Protein AF-A0A8J6NJM5-F1 (afdb_monomer)

Nearest PDB structures (foldseek):
  6h6e-assembly1_E  TM=2.325E-01  e=6.442E-01  Photorhabdus luminescens

Radius of gyration: 36.37 Å; Cα contacts (8 Å, |Δi|>4): 261; chains: 1; bounding box: 90×61×89 Å

Solvent-accessible surface area (backbone atoms only — not comparable to full-atom values): 20219 Å² total; per-residue (Å²): 146,86,79,88,54,69,63,63,54,49,44,54,52,48,52,55,50,49,55,53,50,49,55,52,48,54,52,51,52,53,48,50,52,51,47,50,55,49,44,54,50,45,54,52,49,42,54,53,42,52,52,51,43,55,53,51,51,51,52,50,51,42,35,63,75,40,67,61,99,63,65,62,34,32,40,70,94,46,77,31,68,46,66,58,61,37,16,43,50,43,50,52,43,31,74,74,31,14,87,75,52,38,79,38,29,40,45,46,75,24,41,31,22,21,36,48,79,63,55,94,86,41,60,89,32,30,31,36,34,38,32,43,85,95,83,42,70,48,78,22,48,49,41,100,42,22,51,46,24,47,49,32,44,52,49,51,67,68,40,46,64,60,50,43,50,55,46,49,54,52,45,50,52,47,50,51,52,44,53,52,47,53,56,58,66,68,52,75,66,91,58,50,67,60,52,51,51,49,52,53,51,47,53,56,46,53,56,48,55,53,54,64,54,60,79,61,76,78,90,81,96,76,92,76,62,64,75,53,47,57,53,49,52,52,51,49,59,73,61,39,76,65,78,71,72,76,65,91,86,73,91,55,72,66,59,59,52,50,54,51,54,52,51,49,45,72,76,43,81,62,63,87,77,72,60,78,68,84,43,77,64,54,49,50,51,52,51,50,50,50,51,51,52,52,51,53,54,50,49,55,52,58,70,67,55,84,83,62,86,78,76,50,75,65,61,53,47,65,73,63,49,84,79,64,89,74,84,82,85,80,92,84,91,85,87,83,90,81,91,80,82,88,82,92,129

Organism: NCBI:txid2841698

Sequence (345 aa):
LASGDPEIMKMIAVENELTKLDSVRGSWLRNRQLLQMKLESHRHQQTGLARKIAILKQAIQIRDQHEEKDFRLRVLEKEYQTRKEAGAALNRAFLQYGREGKLIGKYRGFALQAQLLGSIHDPIEMNIRLQFGEGHSLRAKVGESGLATIQSVDAVLRGLEGAVQKLKSQSAQHGEDISAIESGLNQPWDAAERYTQLKEDLVILKQRVLKDDTNTEGEVSTHAQTSAEVKIVEEAQEEAPHILRPMEGELNLTHILQAVHAAERAAFPDLDKDGISLDEETVRTLEAEASSSVAFAQFSRAALDASGQQPSFGDWLDAHAGKAKVSKPGKRAGLPTETAQLTFF

Foldseek 3Di:
DDDDPPLVVVLVVLVVVLVVVVVVVVVLVVVLVVLVVVLVVLVVVLVVLVVVLVVLVQLLVLLVVLDDPFFWKFFDNDIDRDQQVRLQQQVVLLVVCQVVQDFGIDGSRWTWTWHQQDDPPDQVRTWIWGDDDPGDTDIFTNDPGRNNRVVRVVCRSVCSVVVSVVSVVVSVVSVVVSVVSVVSSPDDDPCVVVSVVSVVVSVVSVVVVVVVVPVPDDDDPDPDDVVVVVVCVVVCVVVVDDPDPPPPDDPDVVVVVVVVVVVVCVVPVPPVPPPPPPDVVVVVVVVVVVVVVVLVVVLVVQQPPPPDDRDDPVNSCVVVVVPDPDDDDDDDDDDDDDDDDDDDD

Mean predicted aligned error: 19.49 Å

pLDDT: mean 74.02, std 21.54, range [29.47, 97.75]

Secondary structure (DSSP, 8-state):
-----HHHHHHHHHHHHHHHHHHHHHHHHHHHHHHHHHHHHHHHHHHHHHHHHHHHHHHHHHHHHT--SS--EEETTEEESSHHHHHHHHHHHHHHHTTTT-EEEEETTEEEEEEE-S-TT-TTTEEEEEEETTTEEEEEEPPSSHHHHHHHHHHHHHTHHHHHHHHHHHHHHHHHHHHHHHHHHTPPPTTHHHHHHHHHHHHHHHHHHHHHHTTSS------SSHHHHHHHHHHHHHSS--S----TT---HHHHHHHHHHHHHHH-TTTTTS-----HHHHHHHHHHHHHHHHHHHHHHHHH--SS-PPPHHHHHHHHGGG--PPP-----------------

Structure (mmCIF, N/CA/C/O backbone):
data_AF-A0A8J6NJM5-F1
#
_entry.id   AF-A0A8J6NJM5-F1
#
loop_
_atom_site.group_PDB
_atom_site.id
_atom_site.type_symbol
_atom_site.label_atom_id
_atom_site.label_alt_id
_atom_site.label_comp_id
_atom_site.label_asym_id
_atom_site.label_entity_id
_atom_site.label_seq_id
_atom_site.pdbx_PDB_ins_code
_atom_site.Cartn_x
_atom_site.Cartn_y
_atom_site.Cartn_z
_atom_site.occupancy
_atom_site.B_iso_or_equiv
_atom_site.auth_seq_id
_atom_site.auth_comp_id
_atom_site.auth_asym_id
_atom_site.auth_atom_id
_atom_site.pdbx_PDB_model_num
ATOM 1 N N . LEU A 1 1 ? 47.423 11.425 -47.948 1.00 42.66 1 LEU A N 1
ATOM 2 C CA . LEU A 1 1 ? 46.307 10.548 -47.517 1.00 42.66 1 LEU A CA 1
ATOM 3 C C . LEU A 1 1 ? 44.944 11.108 -47.960 1.00 42.66 1 LEU A C 1
ATOM 5 O O . LEU A 1 1 ? 43.964 10.983 -47.245 1.00 42.66 1 LEU A O 1
ATOM 9 N N . ALA A 1 2 ? 44.878 11.720 -49.148 1.00 50.66 2 ALA A N 1
ATOM 10 C CA . ALA A 1 2 ? 43.645 12.191 -49.774 1.00 50.66 2 ALA A CA 1
ATOM 11 C C . ALA A 1 2 ? 43.714 11.810 -51.260 1.00 50.66 2 ALA A C 1
ATOM 13 O O . ALA A 1 2 ? 44.417 12.457 -52.028 1.00 50.66 2 ALA A O 1
ATOM 14 N N . SER A 1 3 ? 43.081 10.696 -51.616 1.00 45.06 3 SER A N 1
ATOM 15 C CA . SER A 1 3 ? 42.720 10.281 -52.980 1.00 45.06 3 SER A CA 1
ATOM 16 C C . SER A 1 3 ? 41.803 9.073 -52.775 1.00 45.06 3 SER A C 1
ATOM 18 O O . SER A 1 3 ? 42.247 8.041 -52.296 1.00 45.06 3 SER A O 1
ATOM 20 N N . GLY A 1 4 ? 40.486 9.219 -52.845 1.00 56.34 4 GLY A N 1
ATOM 21 C CA . GLY A 1 4 ? 39.790 9.416 -54.112 1.00 56.34 4 GLY A CA 1
ATOM 22 C C . GLY A 1 4 ? 39.078 8.133 -54.563 1.00 56.34 4 GLY A C 1
ATOM 23 O O . GLY A 1 4 ? 38.300 8.199 -55.507 1.00 56.34 4 GLY A O 1
ATOM 24 N N . ASP A 1 5 ? 39.296 7.000 -53.880 1.00 70.06 5 ASP A N 1
ATOM 25 C CA . ASP A 1 5 ? 38.527 5.782 -54.125 1.00 70.06 5 ASP A CA 1
ATOM 26 C C . ASP A 1 5 ? 37.071 5.950 -53.628 1.00 70.06 5 ASP A C 1
ATOM 28 O O . ASP A 1 5 ? 36.838 6.125 -52.420 1.00 70.06 5 ASP A O 1
ATOM 32 N N . PRO A 1 6 ? 36.074 5.942 -54.538 1.00 79.12 6 PRO A N 1
ATOM 33 C CA . PRO A 1 6 ? 34.667 6.051 -54.172 1.00 79.12 6 PRO A CA 1
ATOM 34 C C . PRO A 1 6 ? 34.190 4.911 -53.263 1.00 79.12 6 PRO A C 1
ATOM 36 O O . PRO A 1 6 ? 33.187 5.090 -52.570 1.00 79.12 6 PRO A O 1
ATOM 39 N N . GLU A 1 7 ? 34.862 3.759 -53.241 1.00 77.62 7 GLU A N 1
ATOM 40 C CA . GLU A 1 7 ? 34.473 2.624 -52.403 1.00 77.62 7 GLU A CA 1
ATOM 41 C C . GLU A 1 7 ? 34.908 2.788 -50.947 1.00 77.62 7 GLU A C 1
ATOM 43 O O . GLU A 1 7 ? 34.091 2.579 -50.048 1.00 77.62 7 GLU A O 1
ATOM 48 N N . ILE A 1 8 ? 36.122 3.292 -50.700 1.00 78.75 8 ILE A N 1
ATOM 49 C CA . ILE A 1 8 ? 36.589 3.648 -49.349 1.00 78.75 8 ILE A CA 1
ATOM 50 C C . ILE A 1 8 ? 35.697 4.743 -48.742 1.00 78.75 8 ILE A C 1
ATOM 52 O O . ILE A 1 8 ? 35.317 4.668 -47.573 1.00 78.75 8 ILE A O 1
ATOM 56 N N . MET A 1 9 ? 35.283 5.736 -49.538 1.00 82.31 9 MET A N 1
ATOM 57 C CA . MET A 1 9 ? 34.352 6.778 -49.079 1.00 82.31 9 MET A CA 1
ATOM 58 C C . MET A 1 9 ? 32.965 6.221 -48.725 1.00 82.31 9 MET A C 1
ATOM 60 O O . MET A 1 9 ? 32.380 6.627 -47.719 1.00 82.31 9 MET A O 1
ATOM 64 N N . LYS A 1 10 ? 32.436 5.278 -49.519 1.00 84.12 10 LYS A N 1
ATOM 65 C CA . LYS A 1 10 ? 31.175 4.581 -49.210 1.00 84.12 10 LYS A CA 1
ATOM 66 C C . LYS A 1 10 ? 31.300 3.734 -47.947 1.00 84.12 10 LYS A C 1
ATOM 68 O O . LYS A 1 10 ? 30.399 3.777 -47.118 1.00 84.12 10 LYS A O 1
ATOM 73 N N . MET A 1 11 ? 32.417 3.029 -47.767 1.00 82.75 11 MET A N 1
ATOM 74 C CA . MET A 1 11 ? 32.692 2.249 -46.559 1.00 82.75 11 MET A CA 1
ATOM 75 C C . MET A 1 11 ? 32.683 3.140 -45.311 1.00 82.75 11 MET A C 1
ATOM 77 O O . MET A 1 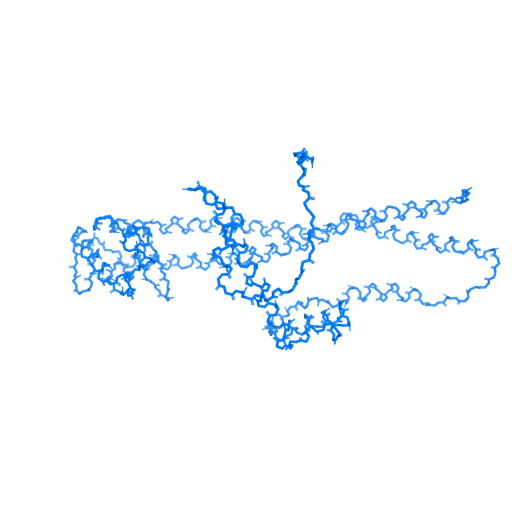11 ? 31.942 2.853 -44.376 1.00 82.75 11 MET A O 1
ATOM 81 N N . ILE A 1 12 ? 33.412 4.262 -45.323 1.00 84.38 12 ILE A N 1
ATOM 82 C CA . ILE A 1 12 ? 33.437 5.218 -44.201 1.00 84.38 12 ILE A CA 1
ATOM 83 C C . ILE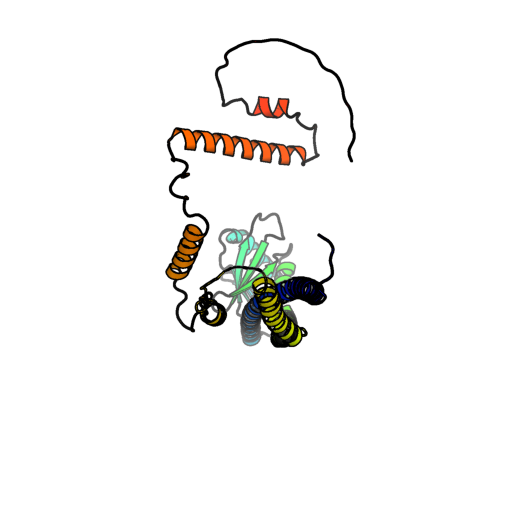 A 1 12 ? 32.038 5.801 -43.937 1.00 84.38 12 ILE A C 1
ATOM 85 O O . ILE A 1 12 ? 31.648 6.005 -42.785 1.00 84.38 12 ILE A O 1
ATOM 89 N N . ALA A 1 13 ? 31.252 6.079 -44.982 1.00 87.25 13 ALA A N 1
ATOM 90 C CA . ALA A 1 13 ? 29.880 6.563 -44.826 1.00 87.25 13 ALA A CA 1
ATOM 91 C C . ALA A 1 13 ? 28.973 5.520 -44.145 1.00 87.25 13 ALA A C 1
ATOM 93 O O . ALA A 1 13 ? 28.266 5.865 -43.195 1.00 87.25 13 ALA A O 1
ATOM 94 N N . VAL A 1 14 ? 29.045 4.256 -44.577 1.00 87.50 14 VAL A N 1
ATOM 95 C CA . VAL A 1 14 ? 28.305 3.132 -43.980 1.00 87.50 14 VAL A CA 1
ATOM 96 C C . VAL A 1 14 ? 28.752 2.880 -42.535 1.00 87.50 14 VAL A C 1
ATOM 98 O O . VAL A 1 14 ? 27.908 2.715 -41.659 1.00 87.50 14 VAL A O 1
ATOM 101 N N . GLU A 1 15 ? 30.053 2.930 -42.239 1.00 86.06 15 GLU A N 1
ATOM 102 C CA . GLU A 1 15 ? 30.594 2.780 -40.877 1.00 86.06 15 GLU A CA 1
ATOM 103 C C . GLU A 1 15 ? 30.103 3.879 -39.925 1.00 86.06 15 GLU A C 1
ATOM 105 O O . GLU A 1 15 ? 29.704 3.607 -38.787 1.00 86.06 15 GLU A O 1
ATOM 110 N N . ASN A 1 16 ? 30.068 5.127 -40.397 1.00 89.75 16 ASN A N 1
ATOM 111 C CA . ASN A 1 16 ? 29.528 6.246 -39.629 1.00 89.75 16 ASN A CA 1
ATOM 112 C C . ASN A 1 16 ? 28.027 6.089 -39.360 1.00 89.75 16 ASN A C 1
ATOM 114 O O . ASN A 1 16 ? 27.542 6.444 -38.283 1.00 89.75 16 ASN A O 1
ATOM 118 N N . GLU A 1 17 ? 27.274 5.584 -40.336 1.00 90.69 17 GLU A N 1
ATOM 119 C CA . GLU A 1 17 ? 25.847 5.320 -40.179 1.00 90.69 17 GLU A CA 1
ATOM 120 C C . GLU A 1 17 ? 25.582 4.173 -39.197 1.00 90.69 17 GLU A C 1
ATOM 122 O O . GLU A 1 17 ? 24.751 4.321 -38.298 1.00 90.69 17 GLU A O 1
ATOM 127 N N . LEU A 1 18 ? 26.346 3.083 -39.291 1.00 89.00 18 LEU A N 1
ATOM 128 C CA . LEU A 1 18 ? 26.285 1.966 -38.350 1.00 89.00 18 LEU A CA 1
ATOM 129 C C . LEU A 1 18 ? 26.624 2.400 -36.926 1.00 89.00 18 LEU A C 1
ATOM 131 O O . LEU A 1 18 ? 25.883 2.066 -36.010 1.00 89.00 18 LEU A O 1
ATOM 135 N N . THR A 1 19 ? 27.648 3.235 -36.738 1.00 90.75 19 THR A N 1
ATOM 136 C CA . THR A 1 19 ? 28.010 3.768 -35.412 1.00 90.75 19 THR A CA 1
ATOM 137 C C . THR A 1 19 ? 26.858 4.568 -34.789 1.00 90.75 19 THR A C 1
ATOM 139 O O . THR A 1 19 ? 26.569 4.452 -33.593 1.00 90.75 19 THR A O 1
ATOM 142 N N . LYS A 1 20 ? 26.146 5.371 -35.594 1.00 91.56 20 LYS A N 1
ATOM 143 C CA . LYS A 1 20 ? 24.947 6.091 -35.131 1.00 91.56 20 LYS A CA 1
ATOM 144 C C . LYS A 1 20 ? 23.832 5.118 -34.752 1.00 91.56 20 LYS A C 1
ATOM 146 O O . LYS A 1 20 ? 23.224 5.275 -33.692 1.00 91.56 20 LYS A O 1
ATOM 151 N N . LEU A 1 21 ? 23.576 4.119 -35.595 1.00 89.56 21 LEU A N 1
ATOM 152 C CA . LEU A 1 21 ? 22.560 3.102 -35.341 1.00 89.56 21 LEU A CA 1
ATOM 153 C C . LEU A 1 21 ? 22.890 2.246 -34.113 1.00 89.56 21 LEU A C 1
ATOM 155 O O . LEU A 1 21 ? 21.979 1.946 -33.350 1.00 89.56 21 LEU A O 1
ATOM 159 N N . ASP A 1 22 ? 24.159 1.934 -33.850 1.00 89.31 22 ASP A N 1
ATOM 160 C CA . ASP A 1 22 ? 24.606 1.210 -32.655 1.00 89.31 22 ASP A CA 1
ATOM 161 C C . ASP A 1 22 ? 24.311 1.987 -31.369 1.00 89.31 22 ASP A C 1
ATOM 163 O O . ASP A 1 22 ? 23.817 1.417 -30.394 1.00 89.31 22 ASP A O 1
ATOM 167 N N . SER A 1 23 ? 24.529 3.306 -31.364 1.00 89.81 23 SER A N 1
ATOM 168 C CA . SER A 1 23 ? 24.175 4.161 -30.222 1.00 89.81 23 SER A CA 1
ATOM 169 C C . SER A 1 23 ? 22.664 4.153 -29.940 1.00 89.81 23 SER A C 1
ATOM 171 O O . SER A 1 23 ? 22.222 4.007 -28.789 1.00 89.81 23 SER A O 1
ATOM 173 N N . VAL A 1 24 ? 21.853 4.244 -31.000 1.00 92.38 24 VAL A N 1
ATOM 174 C CA . VAL A 1 24 ? 20.387 4.167 -30.906 1.00 92.38 24 VAL A CA 1
ATOM 175 C C . VAL A 1 24 ? 19.947 2.775 -30.446 1.00 92.38 24 VAL A C 1
ATOM 177 O O . VAL A 1 24 ? 19.129 2.670 -29.532 1.00 92.38 24 VAL A O 1
ATOM 180 N N . ARG A 1 25 ? 20.535 1.708 -30.998 1.00 89.44 25 ARG A N 1
ATOM 181 C CA . ARG A 1 25 ? 20.269 0.312 -30.627 1.00 89.44 25 ARG A CA 1
ATOM 182 C C . ARG A 1 25 ? 20.602 0.050 -29.165 1.00 89.44 25 ARG A C 1
ATOM 184 O O . ARG A 1 25 ? 19.792 -0.528 -28.447 1.00 89.44 25 ARG A O 1
ATOM 191 N N . GLY A 1 26 ? 21.754 0.522 -28.694 1.00 88.00 26 GLY A N 1
ATOM 192 C CA . GLY A 1 26 ? 22.150 0.416 -27.292 1.00 88.00 26 GLY A CA 1
ATOM 193 C C . GLY A 1 26 ? 21.174 1.140 -26.363 1.00 88.00 26 GLY A C 1
ATOM 194 O O . GLY A 1 26 ? 20.824 0.625 -25.303 1.00 88.00 26 GLY A O 1
ATOM 195 N N . SER A 1 27 ? 20.674 2.309 -26.770 1.00 89.44 27 SER A N 1
ATOM 196 C CA . SER A 1 27 ? 19.643 3.036 -26.018 1.00 89.44 27 SER A CA 1
ATOM 197 C C . SER A 1 27 ? 18.306 2.292 -25.996 1.00 89.44 27 SER A C 1
ATOM 199 O O . SER A 1 27 ? 17.679 2.196 -24.941 1.00 89.44 27 SER A O 1
ATOM 201 N N . TRP A 1 28 ? 17.901 1.709 -27.126 1.00 91.38 28 TRP A N 1
ATOM 202 C CA . TRP A 1 28 ? 16.703 0.878 -27.229 1.00 91.38 28 TRP A CA 1
ATOM 203 C C . TRP A 1 28 ? 16.794 -0.375 -26.343 1.00 91.38 28 TRP A C 1
ATOM 205 O O . TRP A 1 28 ? 15.875 -0.636 -25.567 1.00 91.38 28 TRP A O 1
ATOM 215 N N . LEU A 1 29 ? 17.925 -1.092 -26.364 1.00 90.62 29 LEU A N 1
ATOM 216 C CA . LEU A 1 29 ? 18.175 -2.262 -25.510 1.00 90.62 29 LEU A CA 1
ATOM 217 C C . LEU A 1 29 ? 18.112 -1.908 -24.018 1.00 90.62 29 LEU A C 1
ATOM 219 O O . LEU A 1 29 ? 17.421 -2.584 -23.256 1.00 90.62 29 LEU A O 1
ATOM 223 N N . ARG A 1 30 ? 18.767 -0.814 -23.603 1.00 91.75 30 ARG A N 1
ATOM 224 C CA . ARG A 1 30 ? 18.700 -0.321 -22.215 1.00 91.75 30 ARG A CA 1
ATOM 225 C C . ARG A 1 30 ? 17.271 0.019 -21.798 1.00 91.75 30 ARG A C 1
ATOM 227 O O . ARG A 1 30 ? 16.854 -0.328 -20.696 1.00 91.75 30 ARG A O 1
ATOM 234 N N . ASN A 1 31 ? 16.507 0.673 -22.674 1.00 91.00 31 ASN A N 1
ATOM 235 C CA . ASN A 1 31 ? 15.109 0.989 -22.396 1.00 91.00 31 ASN A CA 1
ATOM 236 C C . ASN A 1 31 ? 14.267 -0.288 -22.248 1.00 91.00 31 ASN A C 1
ATOM 238 O O . ASN A 1 31 ? 13.478 -0.403 -21.315 1.00 91.00 31 ASN A O 1
ATOM 242 N N . ARG A 1 32 ? 14.484 -1.287 -23.110 1.00 92.75 32 ARG A N 1
ATOM 243 C CA . ARG A 1 32 ? 13.813 -2.591 -23.029 1.00 92.75 32 ARG A CA 1
ATOM 244 C C . ARG A 1 32 ? 14.106 -3.299 -21.704 1.00 92.75 32 ARG A C 1
ATOM 246 O O . ARG A 1 32 ? 13.176 -3.776 -21.059 1.00 92.75 32 ARG A O 1
ATOM 253 N N . GLN A 1 33 ? 15.361 -3.305 -21.259 1.00 92.25 33 GLN A N 1
ATOM 254 C CA . GLN A 1 33 ? 15.739 -3.860 -19.957 1.00 92.25 33 GLN A CA 1
ATOM 255 C C . GLN A 1 33 ? 15.055 -3.112 -18.801 1.00 92.25 33 GLN A C 1
ATOM 257 O O . GLN A 1 33 ? 14.491 -3.734 -17.901 1.00 92.25 33 GLN A O 1
ATOM 262 N N . LEU A 1 34 ? 15.029 -1.777 -18.843 1.00 93.75 34 LEU A N 1
ATOM 263 C CA . LEU A 1 34 ? 14.334 -0.968 -17.839 1.00 93.75 34 LEU A CA 1
ATOM 264 C C . LEU A 1 34 ? 12.827 -1.268 -17.803 1.00 93.75 34 LEU A C 1
ATOM 266 O O . LEU A 1 34 ? 12.239 -1.363 -16.725 1.00 93.75 34 LEU A O 1
ATOM 270 N N . LEU A 1 35 ? 12.196 -1.421 -18.969 1.00 93.56 35 LEU A N 1
ATOM 271 C CA . LEU A 1 35 ? 10.786 -1.788 -19.089 1.00 93.56 35 LEU A CA 1
ATOM 272 C C . LEU A 1 35 ? 10.510 -3.181 -18.507 1.00 93.56 35 LEU A C 1
ATOM 274 O O . LEU A 1 35 ? 9.517 -3.343 -17.803 1.00 93.56 35 LEU A O 1
ATOM 278 N N . GLN A 1 36 ? 11.397 -4.158 -18.715 1.00 94.25 36 GLN A N 1
ATOM 279 C CA . GLN A 1 36 ? 11.283 -5.489 -18.103 1.00 94.25 36 GLN A CA 1
ATOM 280 C C . GLN A 1 36 ? 11.348 -5.425 -16.571 1.00 94.25 36 GLN A C 1
ATOM 282 O O . GLN A 1 36 ? 10.476 -5.969 -15.897 1.00 94.25 36 GLN A O 1
ATOM 287 N N . MET A 1 37 ? 12.308 -4.684 -16.010 1.00 94.62 37 MET A N 1
ATOM 288 C CA . MET A 1 37 ? 12.401 -4.502 -14.555 1.00 94.62 37 MET A CA 1
ATOM 289 C C . MET A 1 37 ? 11.154 -3.813 -13.980 1.00 94.62 37 MET A C 1
ATOM 291 O O . MET A 1 37 ? 10.647 -4.190 -12.921 1.00 94.62 37 MET A O 1
ATOM 295 N N . LYS A 1 38 ? 10.626 -2.802 -14.684 1.00 94.06 38 LYS A N 1
ATOM 296 C CA . LYS A 1 38 ? 9.372 -2.138 -14.300 1.00 94.06 38 LYS A CA 1
ATOM 297 C C . LYS A 1 38 ? 8.192 -3.106 -14.342 1.00 94.06 38 LYS A C 1
ATOM 299 O O . LYS A 1 38 ? 7.395 -3.105 -13.409 1.00 94.06 38 LYS A O 1
ATOM 304 N N . LEU A 1 39 ? 8.096 -3.938 -15.377 1.00 95.31 39 LEU A N 1
ATOM 305 C CA . LEU A 1 39 ? 7.038 -4.937 -15.522 1.00 95.31 39 LEU A CA 1
ATOM 306 C C . LEU A 1 39 ? 7.013 -5.908 -14.336 1.00 95.31 39 LEU A C 1
ATOM 308 O O . LEU A 1 39 ? 5.961 -6.125 -13.736 1.00 95.31 39 LEU A O 1
ATOM 312 N N . GLU A 1 40 ? 8.169 -6.456 -13.962 1.00 93.56 40 GLU A N 1
ATOM 313 C CA . GLU A 1 40 ? 8.291 -7.352 -12.806 1.00 93.56 40 GLU A CA 1
ATOM 314 C C . GLU A 1 40 ? 7.886 -6.657 -11.501 1.00 93.56 40 GLU A C 1
ATOM 316 O O . GLU A 1 40 ? 7.103 -7.203 -10.717 1.00 93.56 40 GLU A O 1
ATOM 321 N N . SER A 1 41 ? 8.343 -5.418 -11.303 1.00 93.12 41 SER A N 1
ATOM 322 C CA . SER A 1 41 ? 7.969 -4.596 -10.149 1.00 93.12 41 SER A CA 1
ATOM 323 C C . SER A 1 41 ? 6.455 -4.362 -10.074 1.00 93.12 41 SER A C 1
ATOM 325 O O . SER A 1 41 ? 5.844 -4.607 -9.030 1.00 93.12 41 SER A O 1
ATOM 327 N N . HIS A 1 42 ? 5.815 -3.970 -11.180 1.00 92.12 42 HIS A N 1
ATOM 328 C CA . HIS A 1 42 ? 4.367 -3.752 -11.225 1.00 92.12 42 HIS A CA 1
ATOM 329 C C . HIS A 1 42 ? 3.575 -5.039 -10.960 1.00 92.12 42 HIS A C 1
ATOM 331 O O . HIS A 1 42 ? 2.613 -5.017 -10.190 1.00 92.12 42 HIS A O 1
ATOM 337 N N . ARG A 1 43 ? 4.001 -6.183 -11.511 1.00 92.69 43 ARG A N 1
ATOM 338 C CA . ARG A 1 43 ? 3.372 -7.492 -11.246 1.00 92.69 43 ARG A CA 1
ATOM 339 C C . ARG A 1 43 ? 3.476 -7.890 -9.771 1.00 92.69 43 ARG A C 1
ATOM 341 O O . ARG A 1 43 ? 2.501 -8.359 -9.169 1.00 92.69 43 ARG A O 1
ATOM 348 N N . HIS A 1 44 ? 4.632 -7.652 -9.151 1.00 92.81 44 HIS A N 1
ATOM 349 C CA . HIS A 1 44 ? 4.807 -7.871 -7.717 1.00 92.81 44 HIS A CA 1
ATOM 350 C C . HIS A 1 44 ? 3.880 -6.964 -6.890 1.00 92.81 44 HIS A C 1
ATOM 352 O O . HIS A 1 44 ? 3.181 -7.431 -5.984 1.00 92.81 44 HIS A O 1
ATOM 358 N N . GLN A 1 45 ? 3.808 -5.675 -7.237 1.00 93.12 45 GLN A N 1
ATOM 359 C CA . GLN A 1 45 ? 2.915 -4.714 -6.586 1.00 93.12 45 GLN A CA 1
ATOM 360 C C . GLN A 1 45 ? 1.442 -5.116 -6.718 1.00 93.12 45 GLN A C 1
ATOM 362 O O . GLN A 1 45 ? 0.710 -5.065 -5.727 1.00 93.12 45 GLN A O 1
ATOM 367 N N . GLN A 1 46 ? 1.011 -5.586 -7.890 1.00 92.31 46 GLN A N 1
ATOM 368 C CA . GLN A 1 46 ? -0.358 -6.042 -8.136 1.00 92.31 46 GLN A CA 1
ATOM 369 C C . GLN A 1 46 ? -0.731 -7.231 -7.242 1.00 92.31 46 GLN A C 1
ATOM 371 O O . GLN A 1 46 ? -1.798 -7.235 -6.623 1.00 92.31 46 GLN A O 1
ATOM 376 N N . THR A 1 47 ? 0.179 -8.195 -7.081 1.00 92.69 47 THR A N 1
ATOM 377 C CA . THR A 1 47 ? -0.005 -9.324 -6.154 1.00 92.69 47 THR A CA 1
ATOM 378 C C . THR A 1 47 ? -0.146 -8.836 -4.707 1.00 92.69 47 THR A C 1
ATOM 380 O O . THR A 1 47 ? -1.030 -9.277 -3.964 1.00 92.69 47 THR A O 1
ATOM 383 N N . GLY A 1 48 ? 0.684 -7.868 -4.305 1.00 94.06 48 GLY A N 1
ATOM 384 C CA . GLY A 1 48 ? 0.605 -7.232 -2.990 1.00 94.06 48 GLY A CA 1
ATOM 385 C C . GLY A 1 48 ? -0.715 -6.487 -2.755 1.00 94.06 48 GLY A C 1
ATOM 386 O O . GLY A 1 48 ? -1.299 -6.591 -1.673 1.00 94.06 48 GLY A O 1
ATOM 387 N N . LEU A 1 49 ? -1.221 -5.766 -3.759 1.00 95.12 49 LEU A N 1
ATOM 388 C CA . LEU A 1 49 ? -2.515 -5.079 -3.699 1.00 95.12 49 LEU A CA 1
ATOM 389 C C . LEU A 1 49 ? -3.677 -6.069 -3.603 1.00 95.12 49 LEU A C 1
ATOM 391 O O . LEU A 1 49 ? -4.550 -5.886 -2.753 1.00 95.12 49 LEU A O 1
ATOM 395 N N . ALA A 1 50 ? -3.665 -7.140 -4.399 1.00 94.81 50 ALA A N 1
ATOM 396 C CA . ALA A 1 50 ? -4.684 -8.185 -4.354 1.00 94.81 50 ALA A CA 1
ATOM 397 C C . ALA A 1 50 ? -4.771 -8.824 -2.958 1.00 94.81 50 ALA A C 1
ATOM 399 O O . ALA A 1 50 ? -5.863 -8.948 -2.397 1.00 94.81 50 ALA A O 1
ATOM 400 N N . ARG A 1 51 ? -3.617 -9.130 -2.346 1.00 94.94 51 ARG A N 1
ATOM 401 C CA . ARG A 1 51 ? -3.547 -9.639 -0.968 1.00 94.94 51 ARG A CA 1
ATOM 402 C C . ARG A 1 51 ? -4.129 -8.640 0.035 1.00 94.94 51 ARG A C 1
ATOM 404 O O . ARG A 1 51 ? -4.956 -9.019 0.859 1.00 94.94 51 ARG A O 1
ATOM 411 N N . LYS A 1 52 ? -3.762 -7.356 -0.052 1.00 95.31 52 LYS A N 1
ATOM 412 C CA . LYS A 1 52 ? -4.312 -6.302 0.827 1.00 95.31 52 LYS A CA 1
ATOM 413 C C . LYS A 1 52 ? -5.830 -6.159 0.679 1.00 95.31 52 LYS A C 1
ATOM 415 O O . LYS A 1 52 ? -6.526 -6.029 1.683 1.00 95.31 52 LYS A O 1
ATOM 420 N N . ILE A 1 53 ? -6.354 -6.220 -0.547 1.00 96.88 53 ILE A N 1
ATOM 421 C CA . ILE A 1 53 ? -7.799 -6.186 -0.811 1.00 96.88 53 ILE A CA 1
ATOM 422 C C . ILE A 1 53 ? -8.494 -7.383 -0.157 1.00 96.88 53 ILE A C 1
ATOM 424 O O . ILE A 1 53 ? -9.534 -7.200 0.474 1.00 96.88 53 ILE A O 1
ATOM 428 N N . ALA A 1 54 ? -7.938 -8.591 -0.285 1.00 96.00 54 ALA A N 1
ATOM 429 C CA . ALA A 1 54 ? -8.499 -9.790 0.335 1.00 96.00 54 ALA A CA 1
ATOM 430 C C . ALA A 1 54 ? -8.560 -9.665 1.868 1.00 96.00 54 ALA A C 1
ATOM 432 O O . ALA A 1 54 ? -9.608 -9.916 2.461 1.00 96.00 54 ALA A O 1
ATOM 433 N N . ILE A 1 55 ? -7.486 -9.169 2.488 1.00 95.69 55 ILE A N 1
ATOM 434 C CA . ILE A 1 55 ? -7.420 -8.923 3.936 1.00 95.69 55 ILE A CA 1
ATOM 435 C C . ILE A 1 55 ? -8.501 -7.928 4.380 1.00 95.69 55 ILE A C 1
ATOM 437 O O . ILE A 1 55 ? -9.230 -8.182 5.337 1.00 95.69 55 ILE A O 1
ATOM 441 N N . LEU A 1 56 ? -8.653 -6.797 3.684 1.00 96.31 56 LEU A N 1
ATOM 442 C CA . LEU A 1 56 ? -9.674 -5.811 4.051 1.00 96.31 56 LEU A CA 1
ATOM 443 C C . LEU A 1 56 ? -11.099 -6.326 3.820 1.00 96.31 56 LEU A C 1
ATOM 445 O O . LEU A 1 56 ? -11.990 -6.006 4.602 1.00 96.31 56 LEU A O 1
ATOM 449 N N . LYS A 1 57 ? -11.327 -7.159 2.799 1.00 96.38 57 LYS A N 1
ATOM 450 C CA . LYS A 1 57 ? -12.618 -7.839 2.610 1.00 96.38 57 LYS A CA 1
ATOM 451 C C . LYS A 1 57 ? -12.938 -8.788 3.765 1.00 96.38 57 LYS A C 1
ATOM 453 O O . LYS A 1 57 ? -14.081 -8.818 4.206 1.00 96.38 57 LYS A O 1
ATOM 458 N N . GLN A 1 58 ? -11.944 -9.507 4.286 1.00 95.62 58 GLN A N 1
ATOM 459 C CA . GLN A 1 58 ? -12.118 -10.329 5.484 1.00 95.62 58 GLN A CA 1
ATOM 460 C C . GLN A 1 58 ? -12.480 -9.465 6.703 1.00 95.62 58 GLN A C 1
ATOM 462 O O . GLN A 1 58 ? -13.372 -9.829 7.464 1.00 95.62 58 GLN A O 1
ATOM 467 N N . ALA A 1 59 ? -11.845 -8.298 6.868 1.00 95.56 59 ALA A N 1
ATOM 468 C CA . ALA A 1 59 ? -12.202 -7.358 7.933 1.00 95.56 59 ALA A CA 1
ATOM 469 C C . ALA A 1 59 ? -13.660 -6.875 7.815 1.00 95.56 59 ALA A C 1
ATOM 471 O O . ALA A 1 59 ? -14.372 -6.840 8.816 1.00 95.56 59 ALA A O 1
ATOM 472 N N . ILE A 1 60 ? -14.113 -6.545 6.600 1.00 95.75 60 ILE A N 1
ATOM 473 C CA . ILE A 1 60 ? -15.510 -6.169 6.322 1.00 95.75 60 ILE A CA 1
ATOM 474 C C . ILE A 1 60 ? -16.451 -7.317 6.696 1.00 95.75 60 ILE A C 1
ATOM 476 O O . ILE A 1 60 ? -17.388 -7.111 7.455 1.00 95.75 60 ILE A O 1
ATOM 480 N N . GLN A 1 61 ? -16.152 -8.542 6.258 1.00 95.19 61 GLN A N 1
ATOM 481 C CA . GLN A 1 61 ? -16.964 -9.712 6.587 1.00 95.19 61 GLN A CA 1
ATOM 482 C C . GLN A 1 61 ? -17.084 -9.929 8.103 1.00 95.19 61 GLN A C 1
ATOM 484 O O . GLN A 1 61 ? -18.181 -10.169 8.598 1.00 95.19 61 GLN A O 1
ATOM 489 N N . ILE A 1 62 ? -15.980 -9.818 8.848 1.00 94.31 62 ILE A N 1
ATOM 490 C CA . ILE A 1 62 ? -15.986 -9.961 10.312 1.00 94.31 62 ILE A CA 1
ATOM 491 C C . ILE A 1 62 ? -16.834 -8.864 10.960 1.00 94.31 62 ILE A C 1
ATOM 493 O O . ILE A 1 62 ? -17.640 -9.167 11.841 1.00 94.31 62 ILE A O 1
ATOM 497 N N . ARG A 1 63 ? -16.680 -7.612 10.511 1.00 94.00 63 ARG A N 1
ATOM 498 C CA . ARG A 1 63 ? -17.462 -6.470 10.996 1.00 94.00 63 ARG A CA 1
ATOM 499 C C . ARG A 1 63 ? -18.959 -6.689 10.774 1.00 94.00 63 ARG A C 1
ATOM 501 O O . ARG A 1 63 ? -19.726 -6.463 11.703 1.00 94.00 63 ARG A O 1
ATOM 508 N N . ASP A 1 64 ? -19.348 -7.129 9.581 1.00 93.06 64 ASP A N 1
ATOM 509 C CA . ASP A 1 64 ? -20.751 -7.281 9.178 1.00 93.06 64 ASP A CA 1
ATOM 510 C C . ASP A 1 64 ? -21.411 -8.490 9.865 1.00 93.06 64 ASP A C 1
ATOM 512 O O . ASP A 1 64 ? -22.568 -8.426 10.268 1.00 93.06 64 ASP A O 1
ATOM 516 N N . GLN A 1 65 ? -20.662 -9.577 10.094 1.00 93.00 65 GLN A N 1
ATOM 517 C CA . GLN A 1 65 ? -21.127 -10.729 10.884 1.00 93.00 65 GLN A CA 1
ATOM 518 C C . GLN A 1 65 ? -21.384 -10.390 12.358 1.00 93.00 65 GLN A C 1
ATOM 520 O O . GLN A 1 65 ? -22.187 -11.052 13.011 1.00 93.00 65 GLN A O 1
ATOM 525 N N . HIS A 1 66 ? -20.689 -9.380 12.883 1.00 89.31 66 HIS A N 1
ATOM 526 C CA . HIS A 1 66 ? -20.804 -8.915 14.265 1.00 89.31 66 HIS A CA 1
ATOM 527 C C . HIS A 1 66 ? -21.441 -7.523 14.330 1.00 89.31 66 HIS A C 1
ATOM 529 O O . HIS A 1 66 ? -21.137 -6.733 15.232 1.00 89.31 66 HIS A O 1
ATOM 535 N N . GLU A 1 67 ? -22.290 -7.194 13.354 1.00 81.06 67 GLU A N 1
ATOM 536 C CA . GLU A 1 67 ? -23.048 -5.958 13.383 1.00 81.06 67 GLU A CA 1
ATOM 537 C C . GLU A 1 67 ? -24.205 -6.084 14.374 1.00 81.06 67 GLU A C 1
ATOM 539 O O . GLU A 1 67 ? -25.121 -6.893 14.231 1.00 81.06 67 GLU A O 1
ATOM 544 N N . GLU A 1 68 ? -24.149 -5.261 15.414 1.00 80.31 68 GLU A N 1
ATOM 545 C CA . GLU A 1 68 ? -25.146 -5.222 16.473 1.00 80.31 68 GLU A CA 1
ATOM 546 C C . GLU A 1 68 ? -25.861 -3.871 16.448 1.00 80.31 68 GLU A C 1
ATOM 548 O O . GLU A 1 68 ? -25.230 -2.829 16.240 1.00 80.31 68 GLU A O 1
ATOM 553 N N . LYS A 1 69 ? -27.186 -3.891 16.662 1.00 76.81 69 LYS A N 1
ATOM 554 C CA . LYS A 1 69 ? -28.015 -2.673 16.716 1.00 76.81 69 LYS A CA 1
ATOM 555 C C . LYS A 1 69 ? -27.602 -1.755 17.864 1.00 76.81 69 LYS A C 1
ATOM 557 O O . LYS A 1 69 ? -27.575 -0.538 17.695 1.00 76.81 69 LYS A O 1
ATOM 562 N N . ASP A 1 70 ? -27.242 -2.356 18.993 1.00 86.31 70 ASP A N 1
ATOM 563 C CA . ASP A 1 70 ? -26.818 -1.648 20.191 1.00 86.31 70 ASP A CA 1
ATOM 564 C C . ASP A 1 70 ? -25.296 -1.688 20.327 1.00 86.31 70 ASP A C 1
ATOM 566 O O . ASP A 1 70 ? -24.628 -2.646 19.938 1.00 86.31 70 ASP A O 1
ATOM 570 N N . PHE A 1 71 ? -24.724 -0.622 20.882 1.00 89.56 71 PHE A N 1
ATOM 571 C CA . PHE A 1 71 ? -23.288 -0.558 21.119 1.00 89.56 71 PHE A CA 1
ATOM 572 C C . PHE A 1 71 ? -22.895 -1.536 22.231 1.00 89.56 71 PHE A C 1
ATOM 574 O O . PHE A 1 71 ? -23.352 -1.390 23.362 1.00 89.56 71 PHE A O 1
ATOM 581 N N . ARG A 1 72 ? -21.997 -2.482 21.930 1.00 91.62 72 ARG A N 1
ATOM 582 C CA . ARG A 1 72 ? -21.360 -3.355 22.924 1.00 91.62 72 ARG A CA 1
ATOM 583 C C . ARG A 1 72 ? -19.851 -3.387 22.726 1.00 91.62 72 ARG A C 1
ATOM 585 O O . ARG A 1 72 ? -19.348 -3.684 21.643 1.00 91.62 72 ARG A O 1
ATOM 592 N N . LEU A 1 73 ? -19.121 -3.068 23.790 1.00 93.69 73 LEU A N 1
ATOM 593 C CA . LEU A 1 73 ? -17.667 -3.176 23.847 1.00 93.69 73 LEU A CA 1
ATOM 594 C C . LEU A 1 73 ? -17.268 -3.954 25.093 1.00 93.69 73 LEU A C 1
ATOM 596 O O . LEU A 1 73 ? -17.625 -3.569 26.206 1.00 93.69 73 LEU A O 1
ATOM 600 N N . ARG A 1 74 ? -16.454 -4.994 24.922 1.00 95.12 74 ARG A N 1
ATOM 601 C CA . ARG A 1 74 ? -15.822 -5.676 26.050 1.00 95.12 74 ARG A CA 1
ATOM 602 C C . ARG A 1 74 ? -14.424 -5.118 26.260 1.00 95.12 74 ARG A C 1
ATOM 604 O O . ARG A 1 74 ? -13.602 -5.179 25.350 1.00 95.12 74 ARG A O 1
ATOM 611 N N . VAL A 1 75 ? -14.145 -4.609 27.452 1.00 94.56 75 VAL A N 1
ATOM 612 C CA . VAL A 1 75 ? -12.807 -4.176 27.872 1.00 94.56 75 VAL A CA 1
ATOM 613 C C . VAL A 1 75 ? -12.405 -5.044 29.055 1.00 94.56 75 VAL A C 1
ATOM 615 O O . VAL A 1 75 ? -13.096 -5.060 30.074 1.00 94.56 75 VAL A O 1
ATOM 618 N N . LEU A 1 76 ? -11.311 -5.793 28.910 1.00 90.81 76 LEU A N 1
ATOM 619 C CA . LEU A 1 76 ? -10.901 -6.834 29.857 1.00 90.81 76 LEU A CA 1
ATOM 620 C C . LEU A 1 76 ? -12.062 -7.825 30.128 1.00 90.81 76 LEU A C 1
ATOM 622 O O . LEU A 1 76 ? -12.562 -8.487 29.210 1.00 90.81 76 LEU A O 1
ATOM 626 N N . GLU A 1 77 ? -12.523 -7.923 31.374 1.00 89.62 77 GLU A N 1
ATOM 627 C CA . GLU A 1 77 ? -13.602 -8.825 31.794 1.00 89.62 77 GLU A CA 1
ATOM 628 C C . GLU A 1 77 ? -14.984 -8.162 31.834 1.00 89.62 77 GLU A C 1
ATOM 630 O O . GLU A 1 77 ? -15.978 -8.851 32.051 1.00 89.62 77 GLU A O 1
ATOM 635 N N . LYS A 1 78 ? -15.075 -6.849 31.582 1.00 93.75 78 LYS A N 1
ATOM 636 C CA . LYS A 1 78 ? -16.325 -6.092 31.691 1.00 93.75 78 LYS A CA 1
ATOM 637 C C . LYS A 1 78 ? -16.874 -5.685 30.327 1.00 93.75 78 LYS A C 1
ATOM 639 O O . LYS A 1 78 ? -16.147 -5.232 29.443 1.00 93.75 78 LYS A O 1
ATOM 644 N N . GLU A 1 79 ? -18.184 -5.823 30.180 1.00 93.94 79 GLU A N 1
ATOM 645 C CA . GLU A 1 79 ? -18.933 -5.374 29.013 1.00 93.94 79 GLU A CA 1
ATOM 646 C C . GLU A 1 79 ? -19.562 -3.999 29.265 1.00 93.94 79 GLU A C 1
ATOM 648 O O . GLU A 1 79 ? -20.055 -3.712 30.358 1.00 93.94 79 GLU A O 1
ATOM 653 N N . TYR A 1 80 ? -19.516 -3.138 28.252 1.00 94.56 80 TYR A N 1
ATOM 654 C CA . TYR A 1 80 ? -20.003 -1.768 28.304 1.00 94.56 80 TYR A CA 1
ATOM 655 C C . TYR A 1 80 ? -20.978 -1.503 27.160 1.00 94.56 80 TYR A C 1
ATOM 657 O O . TYR A 1 80 ? -20.674 -1.788 26.001 1.00 94.56 80 TYR A O 1
ATOM 665 N N . GLN A 1 81 ? -22.112 -0.887 27.498 1.00 93.44 81 GLN A N 1
ATOM 666 C CA . GLN A 1 81 ? -23.160 -0.502 26.544 1.00 93.44 81 GLN A CA 1
ATOM 667 C C . GLN A 1 81 ? -23.163 1.001 26.223 1.00 93.44 81 GLN A C 1
ATOM 669 O O . GLN A 1 81 ? -23.834 1.460 25.302 1.00 93.44 81 GLN A O 1
ATOM 674 N N . THR A 1 82 ? -22.376 1.795 26.955 1.00 93.88 82 THR A N 1
ATOM 675 C CA . THR A 1 82 ? -22.252 3.239 26.735 1.00 93.88 82 THR A CA 1
ATOM 676 C C . THR A 1 82 ? -20.861 3.580 26.204 1.00 93.88 82 THR A C 1
ATOM 678 O O . THR A 1 82 ? -19.838 3.246 26.803 1.00 93.88 82 THR A O 1
ATOM 681 N N . ARG A 1 83 ? -20.798 4.305 25.077 1.00 93.75 83 ARG A N 1
ATOM 682 C CA . ARG A 1 83 ? -19.525 4.696 24.430 1.00 93.75 83 ARG A CA 1
ATOM 683 C C . ARG A 1 83 ? -18.581 5.453 25.367 1.00 93.75 83 ARG A C 1
ATOM 685 O O . ARG A 1 83 ? -17.369 5.268 25.306 1.00 93.75 83 ARG A O 1
ATOM 692 N N . LYS A 1 84 ? -19.134 6.305 26.236 1.00 92.19 84 LYS A N 1
ATOM 693 C CA . LYS A 1 84 ? -18.364 7.143 27.165 1.00 92.19 84 LYS A CA 1
ATOM 694 C C . LYS A 1 84 ? -17.624 6.304 28.211 1.00 92.19 84 LYS A C 1
ATOM 696 O O . LYS A 1 84 ? -16.428 6.504 28.409 1.00 92.19 84 LYS A O 1
ATOM 701 N N . GLU A 1 85 ? -18.312 5.361 28.855 1.00 93.50 85 GLU A N 1
ATOM 702 C CA . GLU A 1 85 ? -17.704 4.496 29.874 1.00 93.50 85 GLU A CA 1
ATOM 703 C C . GLU A 1 85 ? -16.761 3.474 29.247 1.00 93.50 85 GLU A C 1
ATOM 705 O O . GLU A 1 85 ? -15.652 3.280 29.741 1.00 93.50 85 GLU A O 1
ATOM 710 N N . ALA A 1 86 ? -17.178 2.891 28.122 1.00 94.25 86 ALA A N 1
ATOM 711 C CA . ALA A 1 86 ? -16.393 1.946 27.344 1.00 94.25 86 ALA A CA 1
ATOM 712 C C . ALA A 1 86 ? -15.051 2.547 26.911 1.00 94.25 86 ALA A C 1
ATOM 714 O O . ALA A 1 86 ? -13.995 1.967 27.151 1.00 94.25 86 ALA A O 1
ATOM 715 N N . GLY A 1 87 ? -15.081 3.752 26.337 1.00 93.75 87 GLY A N 1
ATOM 716 C CA . GLY A 1 87 ? -13.880 4.467 25.925 1.00 93.75 87 GLY A CA 1
ATOM 717 C C . GLY A 1 87 ? -12.978 4.853 27.097 1.00 93.75 87 GLY A C 1
ATOM 718 O O . GLY A 1 87 ? -11.759 4.744 27.000 1.00 93.75 87 GLY A O 1
ATOM 719 N N . ALA A 1 88 ? -13.552 5.278 28.227 1.00 93.81 88 ALA A N 1
ATOM 720 C CA . ALA A 1 88 ? -12.766 5.592 29.420 1.00 93.81 88 ALA A CA 1
ATOM 721 C C . ALA A 1 88 ? -12.076 4.341 29.987 1.00 93.81 88 ALA A C 1
ATOM 723 O O . ALA A 1 88 ? -10.903 4.399 30.355 1.00 93.81 88 ALA A O 1
ATOM 724 N N . ALA A 1 89 ? -12.779 3.206 30.028 1.00 94.38 89 ALA A N 1
ATOM 725 C CA . ALA A 1 89 ? -12.208 1.925 30.425 1.00 94.38 89 ALA A CA 1
ATOM 726 C C . ALA A 1 89 ? -11.105 1.473 29.458 1.00 94.38 89 ALA A C 1
ATOM 728 O O . ALA A 1 89 ? -10.045 1.037 29.902 1.00 94.38 89 ALA A O 1
ATOM 729 N N . LEU A 1 90 ? -11.323 1.643 28.152 1.00 94.25 90 LEU A N 1
ATOM 730 C CA . LEU A 1 90 ? -10.358 1.298 27.113 1.00 94.25 90 LEU A CA 1
ATOM 731 C C . LEU A 1 90 ? -9.071 2.125 27.231 1.00 94.25 90 LEU A C 1
ATOM 733 O O . LEU A 1 90 ? -7.983 1.556 27.186 1.00 94.25 90 LEU A O 1
ATOM 737 N N . ASN A 1 91 ? -9.177 3.438 27.462 1.00 93.56 91 ASN A N 1
ATOM 738 C CA . ASN A 1 91 ? -8.011 4.298 27.686 1.00 93.56 91 ASN A CA 1
ATOM 739 C C . ASN A 1 91 ? -7.247 3.901 28.958 1.00 93.56 91 ASN A C 1
ATOM 741 O O . ASN A 1 91 ? -6.021 3.841 28.935 1.00 93.56 91 ASN A O 1
ATOM 745 N N . ARG A 1 92 ? -7.941 3.573 30.059 1.00 92.38 92 ARG A N 1
ATOM 746 C CA . ARG A 1 92 ? -7.279 3.079 31.282 1.00 92.38 92 ARG A CA 1
ATOM 747 C C . ARG A 1 92 ? -6.540 1.765 31.035 1.00 92.38 92 ARG A C 1
ATOM 749 O O . ARG A 1 92 ? -5.385 1.642 31.430 1.00 92.38 92 ARG A O 1
ATOM 756 N N . ALA A 1 93 ? -7.176 0.819 30.346 1.00 92.56 93 ALA A N 1
ATOM 757 C CA . ALA A 1 93 ? -6.546 -0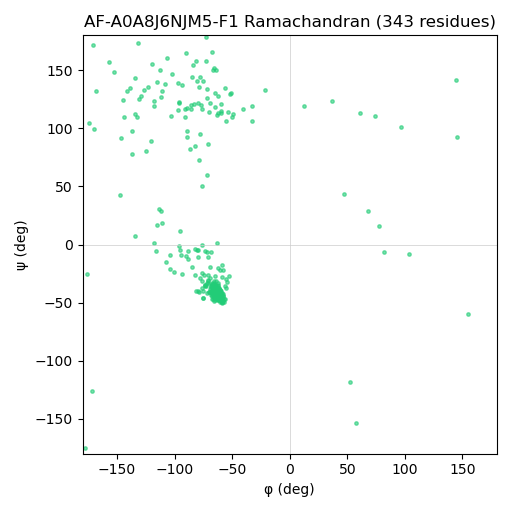.445 29.976 1.00 92.56 93 ALA A CA 1
ATOM 758 C C . ALA A 1 93 ? -5.331 -0.220 29.059 1.00 92.56 93 ALA A C 1
ATOM 760 O O . ALA A 1 93 ? -4.300 -0.861 29.239 1.00 92.56 93 ALA A O 1
ATOM 761 N N . PHE A 1 94 ? -5.409 0.731 28.122 1.00 91.75 94 PHE A N 1
ATOM 762 C CA . PHE A 1 94 ? -4.270 1.118 27.291 1.00 91.75 94 PHE A CA 1
ATOM 763 C C . PHE A 1 94 ? -3.108 1.667 28.128 1.00 91.75 94 PHE A C 1
ATOM 765 O O . PHE A 1 94 ? -1.976 1.240 27.935 1.00 91.75 94 PHE A O 1
ATOM 772 N N . LEU A 1 95 ? -3.359 2.578 29.073 1.00 89.25 95 LEU A N 1
ATOM 773 C CA . LEU A 1 95 ? -2.299 3.133 29.926 1.00 89.25 95 LEU A CA 1
ATOM 774 C C . L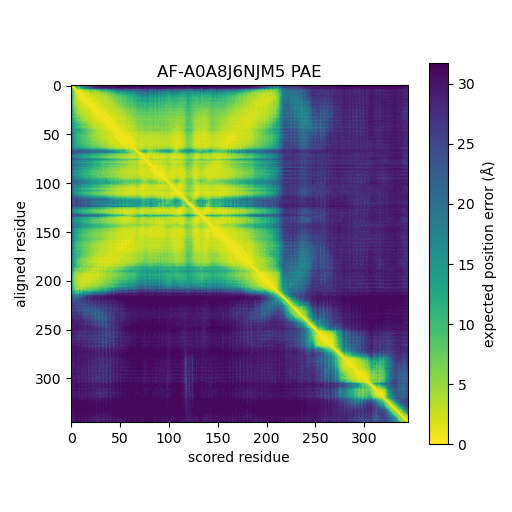EU A 1 95 ? -1.628 2.054 30.790 1.00 89.25 95 LEU A C 1
ATOM 776 O O . LEU A 1 95 ? -0.422 2.114 31.014 1.00 89.25 95 LEU A O 1
ATOM 780 N N . GLN A 1 96 ? -2.395 1.059 31.239 1.00 88.69 96 GLN A N 1
ATOM 781 C CA . GLN A 1 96 ? -1.884 -0.042 32.052 1.00 88.69 96 GLN A CA 1
ATOM 782 C C . GLN A 1 96 ? -1.077 -1.062 31.235 1.00 88.69 96 GLN A C 1
ATOM 784 O O . GLN A 1 96 ? -0.053 -1.547 31.706 1.00 88.69 96 GLN A O 1
ATOM 789 N N . TYR A 1 97 ? -1.522 -1.386 30.018 1.00 88.19 97 TYR A N 1
ATOM 790 C CA . TYR A 1 97 ? -1.001 -2.523 29.252 1.00 88.19 97 TYR A CA 1
ATOM 791 C C . TYR A 1 97 ? -0.338 -2.156 27.914 1.00 88.19 97 TYR A C 1
ATOM 793 O O . TYR A 1 97 ? 0.119 -3.038 27.185 1.00 88.19 97 TYR A O 1
ATOM 801 N N . GLY A 1 98 ? -0.264 -0.870 27.571 1.00 82.12 98 GLY A N 1
ATOM 802 C CA . GLY A 1 98 ? 0.223 -0.380 26.278 1.00 82.12 98 GLY A CA 1
ATOM 803 C C . GLY A 1 98 ? 1.676 -0.719 25.981 1.00 82.12 98 GLY A C 1
ATOM 804 O O . GLY A 1 98 ? 2.007 -0.996 24.829 1.00 82.12 98 GLY A O 1
ATOM 805 N N . ARG A 1 99 ? 2.525 -0.768 27.015 1.00 82.69 99 ARG A N 1
ATOM 806 C CA . ARG A 1 99 ? 3.939 -1.165 26.896 1.00 82.69 99 ARG A CA 1
ATOM 807 C C . ARG A 1 99 ? 4.119 -2.655 26.619 1.00 82.69 99 ARG A C 1
ATOM 809 O O . ARG A 1 99 ? 5.081 -3.045 25.974 1.00 82.69 99 ARG A O 1
ATOM 816 N N . GLU A 1 100 ? 3.201 -3.478 27.111 1.00 84.81 100 GLU A N 1
ATOM 817 C CA . GLU A 1 100 ? 3.291 -4.939 27.028 1.00 84.81 100 GLU A CA 1
ATOM 818 C C . GLU A 1 100 ? 2.636 -5.494 25.764 1.00 84.81 100 GLU A C 1
ATOM 820 O O . GLU A 1 100 ? 2.745 -6.684 25.479 1.00 84.81 100 GLU A O 1
ATOM 825 N N . GLY A 1 101 ? 1.915 -4.659 25.014 1.00 84.00 101 GLY A N 1
ATOM 826 C CA . GLY A 1 101 ? 1.223 -5.141 23.834 1.00 84.00 101 GLY A CA 1
ATOM 827 C C . GLY A 1 101 ? 0.062 -6.078 24.171 1.00 84.00 101 GLY A C 1
ATOM 828 O O . GLY A 1 101 ? -0.190 -7.001 23.408 1.00 84.00 101 GLY A O 1
ATOM 829 N N . LYS A 1 102 ? -0.610 -5.967 25.325 1.00 89.31 102 LYS A N 1
ATOM 830 C CA . LYS A 1 102 ? -1.630 -6.972 25.694 1.00 89.31 102 LYS A CA 1
ATOM 831 C C . LYS A 1 102 ? -2.983 -6.726 25.034 1.00 89.31 102 LYS A C 1
ATOM 833 O O . LYS A 1 102 ? -3.328 -5.613 24.628 1.00 89.31 102 LYS A O 1
ATOM 838 N N . LEU A 1 103 ? -3.764 -7.803 24.955 1.00 93.06 103 LEU A N 1
ATOM 839 C CA . LEU A 1 103 ? -5.176 -7.764 24.599 1.00 93.06 103 LEU A CA 1
ATOM 840 C C . LEU A 1 103 ? -5.949 -7.003 25.685 1.00 93.06 103 LEU A C 1
ATOM 842 O O . LEU A 1 103 ? -5.990 -7.427 26.836 1.00 93.06 103 LEU A O 1
ATOM 846 N N . ILE A 1 104 ? -6.569 -5.889 25.306 1.00 94.25 104 ILE A N 1
ATOM 847 C CA . ILE A 1 104 ? -7.317 -5.000 26.202 1.00 94.25 104 ILE A CA 1
ATOM 848 C C . ILE A 1 104 ? -8.832 -5.083 26.003 1.00 94.25 104 ILE A C 1
ATOM 850 O O . ILE A 1 104 ? -9.580 -4.642 26.873 1.00 94.25 104 ILE A O 1
ATOM 854 N N . GLY A 1 105 ? -9.319 -5.658 24.900 1.00 94.44 105 GLY A N 1
ATOM 855 C CA . GLY A 1 105 ? -10.759 -5.760 24.672 1.00 94.44 105 GLY A CA 1
ATOM 856 C C . GLY A 1 105 ? -11.178 -6.482 23.397 1.00 94.44 105 GLY A C 1
ATOM 857 O O . GLY A 1 105 ? -10.350 -7.020 22.666 1.00 94.44 105 GLY A O 1
ATOM 858 N N . LYS A 1 106 ? -12.488 -6.488 23.138 1.00 95.19 106 LYS A N 1
ATOM 859 C CA . LYS A 1 106 ? -13.117 -7.008 21.918 1.00 95.19 106 LYS A CA 1
ATOM 860 C C . LYS A 1 106 ? -14.243 -6.082 21.457 1.00 95.19 106 LYS A C 1
ATOM 862 O O . LYS A 1 106 ? -15.069 -5.676 22.275 1.00 95.19 106 LYS A O 1
ATOM 867 N N . TYR A 1 107 ? -14.286 -5.786 20.158 1.00 95.12 107 TYR A N 1
ATOM 868 C CA . TYR A 1 107 ? -15.287 -4.918 19.531 1.00 95.12 107 TYR A CA 1
ATOM 869 C C . TYR A 1 107 ? -15.646 -5.410 18.129 1.00 95.12 107 TYR A C 1
ATOM 871 O O . TYR A 1 107 ? -14.745 -5.545 17.308 1.00 95.12 107 TYR A O 1
ATOM 879 N N . ARG A 1 108 ? -16.932 -5.655 17.837 1.00 91.50 108 ARG A N 1
ATOM 880 C CA . ARG A 1 108 ? -17.427 -6.047 16.494 1.00 91.50 108 ARG A CA 1
ATOM 881 C C . ARG A 1 108 ? -16.607 -7.164 15.816 1.00 91.50 108 ARG A C 1
ATOM 883 O O . ARG A 1 108 ? -16.250 -7.063 14.649 1.00 91.50 108 ARG A O 1
ATOM 890 N N . GLY A 1 109 ? -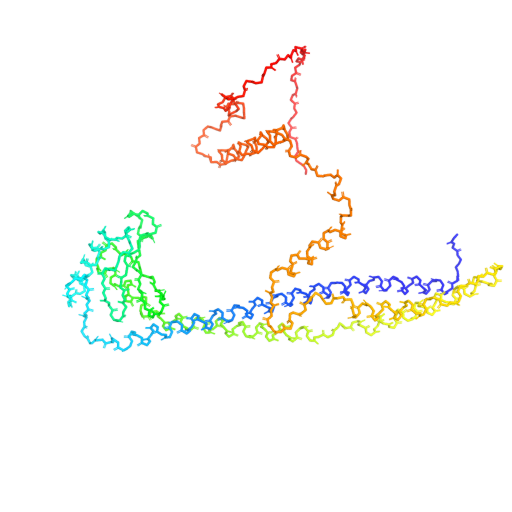16.244 -8.199 16.576 1.00 91.44 109 GLY A N 1
ATOM 891 C CA . GLY A 1 109 ? -15.427 -9.321 16.089 1.00 91.44 109 GLY A CA 1
ATOM 892 C C . GLY A 1 109 ? -13.909 -9.077 16.067 1.00 91.44 109 GLY A C 1
ATOM 893 O O . GLY A 1 109 ? -13.149 -10.017 15.851 1.00 91.44 109 GLY A O 1
ATOM 894 N N . PHE A 1 110 ? -13.442 -7.859 16.357 1.00 95.50 110 PHE A N 1
ATOM 895 C CA . PHE A 1 110 ? -12.020 -7.516 16.438 1.00 95.50 110 PHE A CA 1
ATOM 896 C C . PHE A 1 110 ? -11.490 -7.637 17.866 1.00 95.50 110 PHE A C 1
ATOM 898 O O . PHE A 1 110 ? -12.113 -7.170 18.823 1.00 95.50 110 PHE A O 1
ATOM 905 N N . ALA A 1 111 ? -10.298 -8.209 18.003 1.00 95.19 111 ALA A N 1
ATOM 906 C CA . ALA A 1 111 ? -9.536 -8.234 19.243 1.00 95.19 111 ALA A CA 1
ATOM 907 C C . ALA A 1 111 ? -8.708 -6.945 19.366 1.00 95.19 111 ALA A C 1
ATOM 909 O O . ALA A 1 111 ? -7.888 -6.635 18.508 1.00 95.19 111 ALA A O 1
ATOM 910 N N . LEU A 1 112 ? -8.931 -6.165 20.421 1.00 95.50 112 LEU A N 1
ATOM 911 C CA . LEU A 1 112 ? -8.253 -4.891 20.643 1.00 95.50 112 LEU A CA 1
ATOM 912 C C . LEU A 1 112 ? -6.987 -5.119 21.459 1.00 95.50 112 LEU A C 1
ATOM 914 O O . LEU A 1 112 ? -7.064 -5.524 22.616 1.00 95.50 112 LEU A O 1
ATOM 918 N N . GLN A 1 113 ? -5.833 -4.821 20.879 1.00 94.31 113 GLN A N 1
ATOM 919 C CA . GLN A 1 113 ? -4.533 -4.893 21.532 1.00 94.31 113 GLN A CA 1
ATOM 920 C C . GLN A 1 113 ? -3.985 -3.478 21.721 1.00 94.31 113 GLN A C 1
ATOM 922 O O . GLN A 1 113 ? -4.003 -2.665 20.793 1.00 94.31 113 GLN A O 1
ATOM 927 N N . ALA A 1 114 ? -3.505 -3.167 22.921 1.00 91.56 114 ALA A N 1
ATOM 928 C CA . ALA A 1 114 ? -2.820 -1.905 23.161 1.00 91.56 114 ALA A CA 1
ATOM 929 C C . ALA A 1 114 ? -1.451 -1.949 22.479 1.00 91.56 114 ALA A C 1
ATOM 931 O O . ALA A 1 114 ? -0.747 -2.939 22.617 1.00 91.56 114 ALA A O 1
ATOM 932 N N . GLN A 1 115 ? -1.059 -0.911 21.748 1.00 87.38 115 GLN A N 1
ATOM 933 C CA . GLN A 1 115 ? 0.279 -0.811 21.181 1.00 87.38 115 GLN A CA 1
ATOM 934 C C . GLN A 1 115 ? 0.844 0.591 21.410 1.00 87.38 115 GLN A C 1
ATOM 936 O O . GLN A 1 115 ? 0.384 1.567 20.816 1.00 87.38 115 GLN A O 1
ATOM 941 N N . LEU A 1 116 ? 1.877 0.672 22.245 1.00 84.19 116 LEU A N 1
ATOM 942 C CA . LEU A 1 116 ? 2.698 1.864 22.390 1.00 84.19 116 LEU A CA 1
ATOM 943 C C . LEU A 1 116 ? 3.962 1.712 21.533 1.00 84.19 116 LEU A C 1
ATOM 945 O O . LEU A 1 116 ? 4.756 0.805 21.763 1.00 84.19 116 LEU A O 1
ATOM 949 N N . LEU A 1 117 ? 4.116 2.561 20.515 1.00 74.88 117 LEU A N 1
ATOM 950 C CA . LEU A 1 117 ? 5.268 2.540 19.599 1.00 74.88 117 LEU A CA 1
ATOM 951 C C . LEU A 1 117 ? 6.450 3.399 20.086 1.00 74.88 117 LEU A C 1
ATOM 953 O O . LEU A 1 117 ? 7.509 3.349 19.470 1.00 74.88 117 LEU A O 1
ATOM 957 N N . GLY A 1 118 ? 6.277 4.136 21.187 1.00 72.06 118 GLY A N 1
ATOM 958 C CA . GLY A 1 118 ? 7.281 5.043 21.741 1.00 72.06 118 GLY A CA 1
ATOM 959 C C . GLY A 1 118 ? 6.886 5.592 23.116 1.00 72.06 118 GLY A C 1
ATOM 960 O O . GLY A 1 118 ? 6.604 4.837 24.049 1.00 72.06 118 GLY A O 1
ATOM 961 N N . SER A 1 119 ? 6.884 6.910 23.265 1.00 69.62 119 SER A N 1
ATOM 962 C CA . SER A 1 119 ? 6.499 7.625 24.474 1.00 69.62 119 SER A CA 1
ATOM 963 C C . SER A 1 119 ? 4.984 7.659 24.678 1.00 69.62 119 SER A C 1
ATOM 965 O O . SER A 1 119 ? 4.198 7.885 23.765 1.00 69.62 119 SER A O 1
ATOM 967 N N . ILE A 1 120 ? 4.558 7.517 25.935 1.00 66.06 120 ILE A N 1
ATOM 968 C CA . ILE A 1 120 ? 3.148 7.662 26.338 1.00 66.06 120 ILE A CA 1
ATOM 969 C C . ILE A 1 120 ? 2.682 9.128 26.342 1.00 66.06 120 ILE A C 1
ATOM 971 O O . ILE A 1 120 ? 1.522 9.407 26.629 1.00 66.06 120 ILE A O 1
ATOM 975 N N . HIS A 1 121 ? 3.600 10.069 26.105 1.00 69.75 121 HIS A N 1
ATOM 976 C CA . HIS A 1 121 ? 3.310 11.501 26.039 1.00 69.75 121 HIS A CA 1
ATOM 977 C C . HIS A 1 121 ? 3.066 11.982 24.607 1.00 69.75 121 HIS A C 1
ATOM 979 O O . HIS A 1 121 ? 2.613 13.110 24.440 1.00 69.75 121 HIS A O 1
ATOM 985 N N . ASP A 1 122 ? 3.322 11.140 23.597 1.00 69.12 122 ASP A N 1
ATOM 986 C CA . ASP A 1 122 ? 3.002 11.441 22.204 1.00 69.12 122 ASP A CA 1
ATOM 987 C C . ASP A 1 122 ? 1.731 10.682 21.761 1.00 69.12 122 ASP A C 1
ATOM 989 O O . ASP A 1 122 ? 1.750 9.455 21.598 1.00 69.12 122 ASP A O 1
ATOM 993 N N . PRO A 1 123 ? 0.608 11.389 21.520 1.00 60.84 123 PRO A N 1
ATOM 994 C CA . PRO A 1 123 ? -0.623 10.791 21.003 1.00 60.84 123 PRO A CA 1
ATOM 995 C C . PRO A 1 123 ? -0.462 10.080 19.649 1.00 60.84 123 PRO A C 1
ATOM 997 O O . PRO A 1 123 ? -1.277 9.226 19.302 1.00 60.84 123 PRO A O 1
ATOM 1000 N N . ILE A 1 124 ? 0.565 10.414 18.860 1.00 66.19 124 ILE A N 1
ATOM 1001 C CA . ILE A 1 124 ? 0.851 9.778 17.565 1.00 66.19 124 ILE A CA 1
ATOM 1002 C C . ILE A 1 124 ? 1.374 8.347 17.769 1.00 66.19 124 ILE A C 1
ATOM 1004 O O . ILE A 1 124 ? 1.095 7.444 16.968 1.00 66.19 124 ILE A O 1
ATOM 1008 N N . GLU A 1 125 ? 2.077 8.112 18.874 1.00 75.25 125 GLU A N 1
ATOM 1009 C CA . GLU A 1 125 ? 2.721 6.840 19.195 1.00 75.25 125 GLU A CA 1
ATOM 1010 C C . GLU A 1 125 ? 1.789 5.881 19.958 1.00 75.25 125 GLU A C 1
ATOM 1012 O O . GLU A 1 125 ? 2.051 4.673 20.025 1.00 75.25 125 GLU A O 1
ATOM 1017 N N . MET A 1 126 ? 0.648 6.382 20.448 1.00 84.44 126 MET A N 1
ATOM 1018 C CA . MET A 1 126 ? -0.384 5.612 21.149 1.00 84.44 126 MET A CA 1
ATOM 1019 C C . MET A 1 126 ? -1.453 5.066 20.193 1.00 84.44 126 MET A C 1
ATOM 1021 O O . MET A 1 126 ? -2.301 5.801 19.681 1.00 84.44 126 MET A O 1
ATOM 1025 N N . ASN A 1 127 ? -1.466 3.748 19.975 1.00 90.56 127 ASN A N 1
ATOM 1026 C CA . ASN A 1 127 ? -2.376 3.125 19.017 1.00 90.56 127 ASN A CA 1
ATOM 1027 C C . ASN A 1 127 ? -3.068 1.872 19.564 1.00 90.56 127 ASN A C 1
ATOM 1029 O O . ASN A 1 127 ? -2.471 1.044 20.243 1.00 90.56 127 ASN A O 1
ATOM 1033 N N . ILE A 1 128 ? -4.331 1.681 19.196 1.00 92.75 128 ILE A N 1
ATOM 1034 C CA . ILE A 1 128 ? -5.053 0.427 19.401 1.00 92.75 128 ILE A CA 1
ATOM 1035 C C . ILE A 1 128 ? -4.965 -0.377 18.115 1.00 92.75 128 ILE A C 1
ATOM 1037 O O . ILE A 1 128 ? -5.386 0.069 17.044 1.00 92.75 128 ILE A O 1
ATOM 1041 N N . ARG A 1 129 ? -4.416 -1.581 18.225 1.00 94.00 129 ARG A N 1
ATOM 1042 C CA . ARG A 1 129 ? -4.360 -2.544 17.138 1.00 94.00 129 ARG A CA 1
ATOM 1043 C C . ARG A 1 129 ? -5.627 -3.399 17.170 1.00 94.00 129 ARG A C 1
ATOM 1045 O O . ARG A 1 129 ? -5.872 -4.106 18.141 1.00 94.00 129 ARG A O 1
ATOM 1052 N N . LEU A 1 130 ? -6.427 -3.333 16.112 1.00 95.69 130 LEU A N 1
ATOM 1053 C CA . LEU A 1 130 ? -7.610 -4.168 15.919 1.00 95.69 130 LEU A CA 1
ATOM 1054 C C . LEU A 1 130 ? -7.167 -5.434 15.188 1.00 95.69 130 LEU A C 1
ATOM 1056 O O . LEU A 1 130 ? -6.985 -5.401 13.974 1.00 95.69 130 LEU A O 1
ATOM 1060 N N . GLN A 1 131 ? -6.942 -6.518 15.918 1.00 95.19 131 GLN A N 1
ATOM 1061 C CA . GLN A 1 131 ? -6.567 -7.814 15.365 1.00 95.19 131 GLN A CA 1
ATOM 1062 C C . GLN A 1 131 ? -7.788 -8.576 14.844 1.00 95.19 131 GLN A C 1
ATOM 1064 O O . GLN A 1 131 ? -8.854 -8.565 15.467 1.00 95.19 131 GLN A O 1
ATOM 1069 N N . PHE A 1 132 ? -7.614 -9.257 13.715 1.00 93.50 132 PHE A N 1
ATOM 1070 C CA . PHE A 1 132 ? -8.630 -10.089 13.078 1.00 93.50 132 PHE A CA 1
ATOM 1071 C C . PHE A 1 132 ? -7.972 -11.134 12.165 1.00 93.50 132 PHE A C 1
ATOM 1073 O O . PHE A 1 132 ? -6.852 -10.936 11.693 1.00 93.50 132 PHE A O 1
ATOM 1080 N N . GLY A 1 133 ? -8.680 -12.234 11.895 1.00 86.69 133 GLY A N 1
ATOM 1081 C CA . GLY A 1 133 ? -8.182 -13.305 11.024 1.00 86.69 133 GLY A CA 1
ATOM 1082 C C . GLY A 1 133 ? -6.845 -13.905 11.484 1.00 86.69 133 GLY A C 1
ATOM 1083 O O . GLY A 1 133 ? -6.498 -13.861 12.666 1.00 86.69 133 GLY A O 1
ATOM 1084 N N . GLU A 1 134 ? -6.080 -14.454 10.539 1.00 82.38 134 GLU A N 1
ATOM 1085 C CA . GLU A 1 134 ? -4.760 -15.053 10.781 1.00 82.38 134 GLU A CA 1
ATOM 1086 C C . GLU A 1 134 ? -3.669 -13.973 10.917 1.00 82.38 134 GLU A C 1
ATOM 1088 O O . GLU A 1 134 ? -2.850 -13.745 10.030 1.00 82.38 134 GLU A O 1
ATOM 1093 N N . GLY A 1 135 ? -3.672 -13.261 12.048 1.00 84.62 135 GLY A N 1
ATOM 1094 C CA . GLY A 1 135 ? -2.599 -12.325 12.410 1.00 84.62 135 GLY A CA 1
ATOM 1095 C C . GLY A 1 135 ? -2.639 -10.972 11.690 1.00 84.62 135 GLY A C 1
ATOM 1096 O O . GLY A 1 135 ? -1.657 -10.227 11.715 1.00 84.62 135 GLY A O 1
ATOM 1097 N N . HIS A 1 136 ? -3.761 -10.616 11.064 1.00 92.69 136 HIS A N 1
ATOM 1098 C CA . HIS A 1 136 ? -3.939 -9.304 10.449 1.00 92.69 136 HIS A CA 1
ATOM 1099 C C . HIS A 1 136 ? -4.385 -8.263 11.470 1.00 92.69 136 HIS A C 1
ATOM 1101 O O . HIS A 1 136 ? -4.980 -8.573 12.504 1.00 92.69 136 HIS A O 1
ATOM 1107 N N . SER A 1 137 ? -4.074 -6.994 11.191 1.00 93.56 137 SER A N 1
ATOM 1108 C CA . SER A 1 137 ? -4.487 -5.922 12.085 1.00 93.56 137 SER A CA 1
ATOM 1109 C C . SER A 1 137 ? -4.678 -4.567 11.423 1.00 93.56 137 SER A C 1
ATOM 1111 O O . SER A 1 137 ? -3.962 -4.220 10.486 1.00 93.56 137 SER A O 1
ATOM 1113 N N . LEU A 1 138 ? -5.619 -3.792 11.963 1.00 94.25 138 LEU A N 1
ATOM 1114 C CA . LEU A 1 138 ? -5.831 -2.378 11.653 1.00 94.25 138 LEU A CA 1
ATOM 1115 C C . LEU A 1 138 ? -5.349 -1.515 12.821 1.00 94.25 138 LEU A C 1
ATOM 1117 O O . LEU A 1 138 ? -5.219 -1.996 13.946 1.00 94.25 138 LEU A O 1
ATOM 1121 N N . ARG A 1 139 ? -5.102 -0.231 12.565 1.00 93.06 139 ARG A N 1
ATOM 1122 C CA . ARG A 1 139 ? -4.601 0.713 13.568 1.00 93.06 139 ARG A CA 1
ATOM 1123 C C . ARG A 1 139 ? -5.603 1.839 13.790 1.00 93.06 139 ARG A C 1
ATOM 1125 O O . ARG A 1 139 ? -5.932 2.547 12.844 1.00 93.06 139 ARG A O 1
ATOM 1132 N N . ALA A 1 140 ? -6.029 2.019 15.033 1.00 93.69 140 ALA A N 1
ATOM 1133 C CA . ALA A 1 140 ? -6.780 3.179 15.499 1.00 93.69 140 ALA A CA 1
ATOM 1134 C C . ALA A 1 140 ? -5.926 3.992 16.479 1.00 93.69 140 ALA A C 1
ATOM 1136 O O . ALA A 1 140 ? -5.089 3.430 17.184 1.00 93.69 140 ALA A O 1
ATOM 1137 N N . LYS A 1 141 ? -6.133 5.306 16.534 1.00 92.25 141 LYS A N 1
ATOM 1138 C CA . LYS A 1 141 ? -5.402 6.193 17.445 1.00 92.25 141 LYS A CA 1
ATOM 1139 C C . LYS A 1 141 ? -6.074 6.216 18.814 1.00 92.25 141 LYS A C 1
ATOM 1141 O O . LYS A 1 141 ? -7.303 6.178 18.904 1.00 92.25 141 LYS A O 1
ATOM 1146 N N . VAL A 1 142 ? -5.276 6.314 19.873 1.00 90.06 142 VAL A N 1
ATOM 1147 C CA . VAL A 1 142 ? -5.803 6.634 21.204 1.00 90.06 142 VAL A CA 1
ATOM 1148 C C . VAL A 1 142 ? -6.030 8.140 21.266 1.00 90.06 142 VAL A C 1
ATOM 1150 O O . VAL A 1 142 ? -5.114 8.919 21.025 1.00 90.06 142 VAL A O 1
ATOM 1153 N N . GLY A 1 143 ? -7.266 8.553 21.538 1.00 87.00 143 GLY A N 1
ATOM 1154 C CA . GLY A 1 143 ? -7.617 9.963 21.662 1.00 87.00 143 GLY A CA 1
ATOM 1155 C C . GLY A 1 143 ? -7.471 10.477 23.093 1.00 87.00 143 GLY A C 1
ATOM 1156 O O . GLY A 1 143 ? -7.444 9.704 24.052 1.00 87.00 143 GLY A O 1
ATOM 1157 N N . GLU A 1 144 ? -7.471 11.803 23.238 1.00 86.50 144 GLU A N 1
ATOM 1158 C CA . GLU A 1 144 ? -7.398 12.502 24.535 1.00 86.50 144 GLU A CA 1
ATOM 1159 C C . GLU A 1 144 ? -8.554 12.137 25.479 1.00 86.50 144 GLU A C 1
ATOM 1161 O O . GLU A 1 144 ? -8.416 12.148 26.700 1.00 86.50 144 GLU A O 1
ATOM 1166 N N . SER A 1 145 ? -9.706 11.766 24.913 1.00 90.50 145 SER A N 1
ATOM 1167 C CA . SER A 1 145 ? -10.859 11.269 25.656 1.00 90.50 145 SER A CA 1
ATOM 1168 C C . SER A 1 145 ? -11.228 9.856 25.221 1.00 90.50 145 SER A C 1
ATOM 1170 O O . SER A 1 145 ? -11.000 9.453 24.080 1.00 90.50 145 SER A O 1
ATOM 1172 N N . GLY A 1 146 ? -11.887 9.113 26.113 1.00 90.06 146 GLY A N 1
ATOM 1173 C CA . GLY A 1 146 ? -12.401 7.785 25.780 1.00 90.06 146 GLY A CA 1
ATOM 1174 C C . GLY A 1 146 ? -13.338 7.800 24.568 1.00 90.06 146 GLY A C 1
ATOM 1175 O O . GLY A 1 146 ? -13.309 6.892 23.743 1.00 90.06 146 GLY A O 1
ATOM 1176 N N . LEU A 1 147 ? -14.129 8.865 24.417 1.00 93.50 147 LEU A N 1
ATOM 1177 C CA . LEU A 1 147 ? -15.030 9.026 23.280 1.00 93.50 147 LEU A CA 1
ATOM 1178 C C . LEU A 1 147 ? -14.253 9.221 21.968 1.00 93.50 147 LEU A C 1
ATOM 1180 O O . LEU A 1 147 ? -14.615 8.606 20.968 1.00 93.50 147 LEU A O 1
ATOM 1184 N N . ALA A 1 148 ? -13.161 9.991 21.986 1.00 92.62 148 ALA A N 1
ATOM 1185 C CA . ALA A 1 148 ? -12.286 10.171 20.827 1.00 92.62 148 ALA A CA 1
ATOM 1186 C C . ALA A 1 148 ? -11.608 8.855 20.400 1.00 92.62 148 ALA A C 1
ATOM 1188 O O . ALA A 1 148 ? -11.520 8.564 19.208 1.00 92.62 148 ALA A O 1
ATOM 1189 N N . THR A 1 149 ? -11.205 8.010 21.355 1.00 93.25 149 THR A N 1
ATOM 1190 C CA . THR A 1 149 ? -10.660 6.676 21.057 1.00 93.25 149 THR A CA 1
ATOM 1191 C C . THR A 1 149 ? -11.689 5.783 20.359 1.00 93.25 149 THR A C 1
ATOM 1193 O O . THR A 1 149 ? -11.390 5.194 19.321 1.00 93.25 149 THR A O 1
ATOM 1196 N N . ILE A 1 150 ? -12.923 5.715 20.875 1.00 94.81 150 ILE A N 1
ATOM 1197 C CA . ILE A 1 150 ? -13.999 4.936 20.234 1.00 94.81 150 ILE A CA 1
ATOM 1198 C C . ILE A 1 150 ? -14.326 5.492 18.846 1.00 94.81 150 ILE A C 1
ATOM 1200 O O . ILE A 1 150 ? -14.480 4.720 17.905 1.00 94.81 150 ILE A O 1
ATOM 1204 N N . GLN A 1 151 ? -14.362 6.818 18.682 1.00 94.94 151 GLN A N 1
ATOM 1205 C CA . GLN A 1 151 ? -14.545 7.444 17.372 1.00 94.94 151 GLN A CA 1
ATOM 1206 C C . GLN A 1 151 ? -13.434 7.073 16.387 1.00 94.94 151 GLN A C 1
ATOM 1208 O O . GLN A 1 151 ? -13.730 6.838 15.219 1.00 94.94 151 GLN A O 1
ATOM 1213 N N . SER A 1 152 ? -12.175 6.987 16.830 1.00 94.69 152 SER A N 1
ATOM 1214 C CA . SER A 1 152 ? -11.072 6.549 15.968 1.00 94.69 152 SER A CA 1
ATOM 1215 C C . SER A 1 152 ? -11.247 5.095 15.522 1.00 94.69 152 SER A C 1
ATOM 1217 O O . SER A 1 152 ? -11.092 4.797 14.339 1.00 94.69 152 SER A O 1
ATOM 1219 N N . VAL A 1 153 ? -11.638 4.206 16.440 1.00 94.94 153 VAL A N 1
ATOM 1220 C CA . VAL A 1 153 ? -11.956 2.802 16.134 1.00 94.94 153 VAL A CA 1
ATOM 1221 C C . VAL A 1 153 ? -13.114 2.710 15.131 1.00 94.94 153 VAL A C 1
ATOM 1223 O O . VAL A 1 153 ? -12.981 2.054 14.099 1.00 94.94 153 VAL A O 1
ATOM 1226 N N . ASP A 1 154 ? -14.219 3.415 15.377 1.00 94.94 154 ASP A N 1
ATOM 1227 C CA . ASP A 1 154 ? -15.380 3.443 14.479 1.00 94.94 154 ASP A CA 1
ATOM 1228 C C . ASP A 1 154 ? -15.031 4.032 13.101 1.00 94.94 154 ASP A C 1
ATOM 1230 O O . ASP A 1 154 ? -15.515 3.546 12.078 1.00 94.94 154 ASP A O 1
ATOM 1234 N N . ALA A 1 155 ? -14.176 5.059 13.049 1.00 95.56 155 ALA A N 1
ATOM 1235 C CA . ALA A 1 155 ? -13.725 5.669 11.800 1.00 95.56 155 ALA A CA 1
ATOM 1236 C C . ALA A 1 155 ? -12.908 4.690 10.948 1.00 95.56 155 ALA A C 1
ATOM 1238 O O . ALA A 1 155 ? -13.114 4.621 9.737 1.00 95.56 155 ALA A O 1
ATOM 1239 N N . VAL A 1 156 ? -12.031 3.896 11.571 1.00 96.12 156 VAL A N 1
ATOM 1240 C CA . VAL A 1 156 ? -11.277 2.835 10.885 1.00 96.12 156 VAL A CA 1
ATOM 1241 C C . VAL A 1 156 ? -12.229 1.797 10.292 1.00 96.12 156 VAL A C 1
ATOM 1243 O O . VAL A 1 156 ? -12.095 1.453 9.120 1.00 96.12 156 VAL A O 1
ATOM 1246 N N . LEU A 1 157 ? -13.223 1.344 11.062 1.00 95.06 157 LEU A N 1
ATOM 1247 C CA . LEU A 1 157 ? -14.193 0.343 10.605 1.00 95.06 157 LEU A CA 1
AT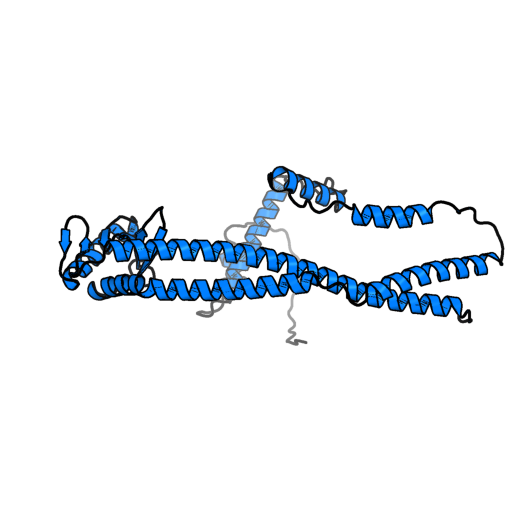OM 1248 C C . LEU A 1 157 ? -15.125 0.863 9.502 1.00 95.06 157 LEU A C 1
ATOM 1250 O O . LEU A 1 157 ? -15.485 0.103 8.605 1.00 95.06 157 LEU A O 1
ATOM 1254 N N . ARG A 1 158 ? -15.503 2.145 9.543 1.00 95.38 158 ARG A N 1
ATOM 1255 C CA . ARG A 1 158 ? -16.304 2.801 8.494 1.00 95.38 158 ARG A CA 1
ATOM 1256 C C . ARG A 1 158 ? -15.490 3.092 7.230 1.00 95.38 158 ARG A C 1
ATOM 1258 O O . ARG A 1 158 ? -16.050 3.200 6.147 1.00 95.38 158 ARG A O 1
ATOM 1265 N N . GLY A 1 159 ? -14.175 3.253 7.365 1.00 96.00 159 GLY A N 1
ATOM 1266 C CA . GLY A 1 159 ? -13.268 3.553 6.258 1.00 96.00 159 GLY A CA 1
ATOM 1267 C C . GLY A 1 159 ? -12.860 2.340 5.416 1.00 96.00 159 GLY A C 1
ATOM 1268 O O . GLY A 1 159 ? -12.166 2.520 4.414 1.00 96.00 159 GLY A O 1
ATOM 1269 N N . LEU A 1 160 ? -13.260 1.121 5.796 1.00 96.31 160 LEU A N 1
ATOM 1270 C CA . LEU A 1 160 ? -12.825 -0.119 5.144 1.00 96.31 160 LEU A CA 1
ATOM 1271 C C . LEU A 1 160 ? -13.212 -0.174 3.665 1.00 96.31 160 LEU A C 1
ATOM 1273 O O . LEU A 1 160 ? -12.373 -0.485 2.820 1.00 96.31 160 LEU A O 1
ATOM 1277 N N . GLU A 1 161 ? -14.448 0.179 3.328 1.00 97.31 161 GLU A N 1
ATOM 1278 C CA . GLU A 1 161 ? -14.942 0.190 1.953 1.00 97.31 161 GLU A CA 1
ATOM 1279 C C . GLU A 1 161 ? -14.177 1.195 1.100 1.00 97.31 161 GLU A C 1
ATOM 1281 O O . GLU A 1 161 ? -13.744 0.866 -0.005 1.00 97.31 161 GLU A O 1
ATOM 1286 N N . GLY A 1 162 ? -13.951 2.401 1.630 1.00 97.69 162 GLY A N 1
ATOM 1287 C CA . GLY A 1 162 ? -13.162 3.431 0.957 1.00 97.69 162 GLY A CA 1
ATOM 1288 C C . GLY A 1 162 ? -11.722 2.977 0.709 1.00 97.69 162 GLY A C 1
ATOM 1289 O O . GLY A 1 162 ? -11.187 3.170 -0.384 1.00 97.69 162 GLY A O 1
ATOM 1290 N N . ALA A 1 163 ? -11.109 2.301 1.685 1.00 96.62 163 ALA A N 1
ATOM 1291 C CA . ALA A 1 163 ? -9.776 1.728 1.537 1.00 96.62 163 ALA A CA 1
ATOM 1292 C C . ALA A 1 163 ? -9.738 0.622 0.468 1.00 96.62 163 ALA A C 1
ATOM 1294 O O . ALA A 1 163 ? -8.835 0.616 -0.370 1.00 96.62 163 ALA A O 1
ATOM 1295 N N . VAL A 1 164 ? -10.735 -0.270 0.434 1.00 97.75 164 VAL A N 1
ATOM 1296 C CA . VAL A 1 164 ? -10.858 -1.299 -0.612 1.00 97.75 164 VAL A CA 1
ATOM 1297 C C . VAL A 1 164 ? -11.006 -0.666 -1.993 1.00 97.75 164 VAL A C 1
ATOM 1299 O O . VAL A 1 164 ? -10.334 -1.102 -2.925 1.00 97.75 164 VAL A O 1
ATOM 1302 N N . GLN A 1 165 ? -11.847 0.361 -2.142 1.00 97.75 165 GLN A N 1
ATOM 1303 C CA . GLN A 1 165 ? -12.032 1.039 -3.429 1.00 97.75 165 GLN A CA 1
ATOM 1304 C C . GLN A 1 165 ? -10.749 1.724 -3.903 1.00 97.75 165 GLN A C 1
ATOM 1306 O O . GLN A 1 165 ? -10.367 1.561 -5.058 1.00 97.75 165 GLN A O 1
ATOM 1311 N N . LYS A 1 166 ? -10.024 2.394 -3.001 1.00 97.50 166 LYS A N 1
ATOM 1312 C CA . LYS A 1 166 ? -8.726 3.003 -3.318 1.00 97.50 166 LYS A CA 1
ATOM 1313 C C . LYS A 1 166 ? -7.691 1.969 -3.772 1.00 97.50 166 LYS A C 1
ATOM 1315 O O . LYS A 1 166 ? -6.956 2.208 -4.724 1.00 97.50 166 LYS A O 1
ATOM 1320 N N . LEU A 1 167 ? -7.622 0.812 -3.114 1.00 96.94 167 LEU A N 1
ATOM 1321 C CA . LEU A 1 167 ? -6.705 -0.255 -3.531 1.00 96.94 167 LEU A CA 1
ATOM 1322 C C . LEU A 1 167 ? -7.120 -0.873 -4.871 1.00 96.94 167 LEU A C 1
ATOM 1324 O O . LEU A 1 167 ? -6.258 -1.223 -5.671 1.00 96.94 167 LEU A O 1
ATOM 1328 N N . LYS A 1 168 ? -8.426 -0.996 -5.137 1.00 96.94 168 LYS A N 1
ATOM 1329 C CA . LYS A 1 168 ? -8.932 -1.466 -6.433 1.00 96.94 168 LYS A CA 1
ATOM 1330 C C . LYS A 1 168 ? -8.586 -0.503 -7.562 1.00 96.94 168 LYS A C 1
ATOM 1332 O O . LYS A 1 168 ? -8.132 -0.969 -8.599 1.00 96.94 168 LYS A O 1
ATOM 1337 N N . SER A 1 169 ? -8.747 0.806 -7.363 1.00 96.56 169 SER A N 1
ATOM 1338 C CA . SER A 1 169 ? -8.372 1.795 -8.379 1.00 96.56 169 SER A CA 1
ATOM 1339 C C . SER A 1 169 ? -6.865 1.780 -8.644 1.00 96.56 169 SER A C 1
ATOM 1341 O O . SER A 1 169 ? -6.449 1.803 -9.794 1.00 96.56 169 SER A O 1
ATOM 1343 N N . GLN A 1 170 ? -6.042 1.646 -7.597 1.00 95.62 170 GLN A N 1
ATOM 1344 C CA . GLN A 1 170 ? -4.592 1.460 -7.746 1.00 95.62 170 GLN A CA 1
ATOM 1345 C C . GLN A 1 170 ? -4.245 0.173 -8.505 1.00 95.62 170 GLN A C 1
ATOM 1347 O O . GLN A 1 170 ? -3.379 0.180 -9.373 1.00 95.62 170 GLN A O 1
ATOM 1352 N N . SER A 1 171 ? -4.937 -0.931 -8.209 1.00 95.00 171 SER A N 1
ATOM 1353 C CA . SER A 1 171 ? -4.730 -2.198 -8.913 1.00 95.00 171 SER A CA 1
ATOM 1354 C C . SER A 1 171 ? -5.148 -2.127 -10.381 1.00 95.00 171 SER A C 1
ATOM 1356 O O . SER A 1 171 ? -4.522 -2.793 -11.198 1.00 95.00 171 SER A O 1
ATOM 1358 N N . ALA A 1 172 ? -6.197 -1.366 -10.707 1.00 94.69 172 ALA A N 1
ATOM 1359 C CA . ALA A 1 172 ? -6.627 -1.143 -12.083 1.00 94.69 172 ALA A CA 1
ATOM 1360 C C . ALA A 1 172 ? -5.578 -0.333 -12.855 1.00 94.69 172 ALA A C 1
ATOM 1362 O O . ALA A 1 172 ? -5.149 -0.776 -13.915 1.00 94.69 172 ALA A O 1
ATOM 1363 N N . GLN A 1 173 ? -5.077 0.759 -12.263 1.00 94.00 173 GLN A N 1
ATOM 1364 C CA . GLN A 1 173 ? -4.013 1.569 -12.860 1.00 94.00 173 GLN A CA 1
ATOM 1365 C C . GLN A 1 173 ? -2.765 0.735 -13.166 1.00 94.00 173 GLN A C 1
ATOM 1367 O O . GLN A 1 173 ? -2.251 0.782 -14.274 1.00 94.00 173 GLN A O 1
ATOM 1372 N N . HIS A 1 174 ? -2.308 -0.096 -12.224 1.00 92.31 174 HIS A N 1
ATOM 1373 C CA . HIS A 1 174 ? -1.165 -0.973 -12.494 1.00 92.31 174 HIS A CA 1
ATOM 1374 C C . HIS A 1 174 ? -1.444 -2.010 -13.582 1.00 92.31 174 HIS A C 1
ATOM 1376 O O . HIS A 1 174 ? -0.523 -2.378 -14.300 1.00 92.31 174 HIS A O 1
ATOM 1382 N N . GLY A 1 175 ? -2.688 -2.475 -13.727 1.00 93.75 175 GLY A N 1
ATOM 1383 C CA . GLY A 1 175 ? -3.070 -3.345 -14.840 1.00 93.75 175 GLY A CA 1
ATOM 1384 C C . GLY A 1 175 ? -2.946 -2.646 -16.198 1.00 93.75 175 GLY A C 1
ATOM 1385 O O . GLY A 1 175 ? -2.457 -3.248 -17.156 1.00 93.75 175 GLY A O 1
ATOM 1386 N N . GLU A 1 176 ? -3.330 -1.371 -16.272 1.00 95.06 176 GLU A N 1
ATOM 1387 C CA . GLU A 1 176 ? -3.138 -0.534 -17.463 1.00 95.06 176 GLU A CA 1
ATOM 1388 C C . GLU A 1 176 ? -1.647 -0.296 -17.741 1.00 95.06 176 GLU A C 1
ATOM 1390 O O . GLU A 1 176 ? -1.200 -0.501 -18.870 1.00 95.06 176 GLU A O 1
ATOM 1395 N N . ASP A 1 177 ? -0.863 0.040 -16.711 1.00 93.44 177 ASP A N 1
ATOM 1396 C CA . ASP A 1 177 ? 0.586 0.252 -16.827 1.00 93.44 177 ASP A CA 1
ATOM 1397 C C . ASP A 1 177 ? 1.300 -1.017 -17.327 1.00 93.44 177 ASP A C 1
ATOM 1399 O O . ASP A 1 177 ? 2.141 -0.951 -18.223 1.00 93.44 177 ASP A O 1
ATOM 1403 N N . ILE A 1 178 ? 0.938 -2.188 -16.787 1.00 95.19 178 ILE A N 1
ATOM 1404 C CA . ILE A 1 178 ? 1.455 -3.494 -17.225 1.00 95.19 178 ILE A CA 1
ATOM 1405 C C . ILE A 1 178 ? 1.138 -3.719 -18.702 1.00 95.19 178 ILE A C 1
ATOM 1407 O O . ILE A 1 178 ? 2.044 -4.028 -19.472 1.00 95.19 178 ILE A O 1
ATOM 1411 N N . SER A 1 179 ? -0.117 -3.506 -19.104 1.00 94.81 179 SER A N 1
ATOM 1412 C CA . SER A 1 179 ? -0.551 -3.699 -20.493 1.00 94.81 179 SER A CA 1
ATOM 1413 C C . SER A 1 179 ? 0.199 -2.764 -21.451 1.00 94.81 179 SER A C 1
ATOM 1415 O O . SER A 1 179 ? 0.627 -3.178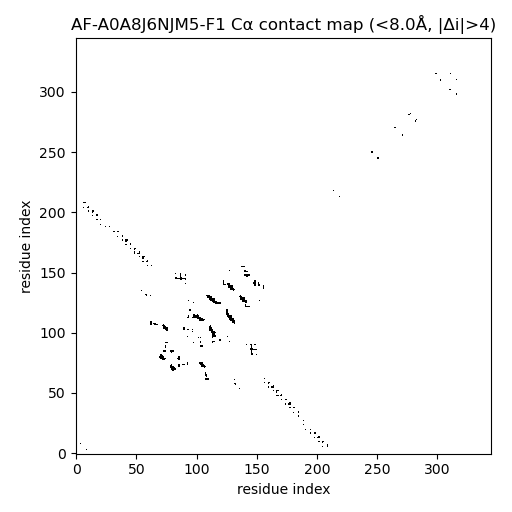 -22.530 1.00 94.81 179 SER A O 1
ATOM 1417 N N . ALA A 1 180 ? 0.417 -1.509 -21.047 1.00 94.75 180 ALA A N 1
ATOM 1418 C CA . ALA A 1 180 ? 1.177 -0.534 -21.823 1.00 94.75 180 ALA A CA 1
ATOM 1419 C C . ALA A 1 180 ? 2.659 -0.928 -21.959 1.00 94.75 180 ALA A C 1
ATOM 1421 O O . ALA A 1 180 ? 3.223 -0.852 -23.053 1.00 94.75 180 ALA A O 1
ATOM 1422 N N . ILE A 1 181 ? 3.289 -1.388 -20.873 1.00 94.00 181 ILE A N 1
ATOM 1423 C CA . ILE A 1 181 ? 4.683 -1.850 -20.884 1.00 94.00 181 ILE A CA 1
ATOM 1424 C C . ILE A 1 181 ? 4.836 -3.101 -21.755 1.00 94.00 181 ILE A C 1
ATOM 1426 O O . ILE A 1 181 ? 5.763 -3.169 -22.559 1.00 94.00 181 ILE A O 1
ATOM 1430 N N . GLU A 1 182 ? 3.929 -4.071 -21.638 1.00 94.44 182 GLU A N 1
ATOM 1431 C CA . GLU A 1 182 ? 3.931 -5.285 -22.463 1.00 94.44 182 GLU A CA 1
ATOM 1432 C C . GLU A 1 182 ? 3.784 -4.950 -23.950 1.00 94.44 182 GLU A C 1
ATOM 1434 O O . GLU A 1 182 ? 4.543 -5.463 -24.774 1.00 94.44 182 GLU A O 1
ATOM 1439 N N . SER A 1 183 ? 2.887 -4.020 -24.295 1.00 92.62 183 SER A N 1
ATOM 1440 C CA . SER A 1 183 ? 2.765 -3.523 -25.667 1.00 92.62 183 SER A CA 1
ATOM 1441 C C . SER A 1 183 ? 4.063 -2.878 -26.161 1.00 92.62 183 SER A C 1
ATOM 1443 O O . SER A 1 183 ? 4.458 -3.126 -27.297 1.00 92.62 183 SER A O 1
ATOM 1445 N N . GLY A 1 184 ? 4.737 -2.073 -25.333 1.00 90.19 184 GLY A N 1
ATOM 1446 C CA . GLY A 1 184 ? 6.009 -1.438 -25.691 1.00 90.19 184 GLY A CA 1
ATOM 1447 C C . GLY A 1 184 ? 7.168 -2.431 -25.838 1.00 90.19 184 GLY A C 1
ATOM 1448 O O . GLY A 1 184 ? 8.003 -2.282 -26.723 1.00 90.19 184 GLY A O 1
ATOM 1449 N N . LEU A 1 185 ? 7.208 -3.485 -25.019 1.00 90.94 185 LEU A N 1
ATOM 1450 C CA . LEU A 1 185 ? 8.220 -4.547 -25.112 1.00 90.94 185 LEU A CA 1
ATOM 1451 C C . LEU A 1 185 ? 8.066 -5.411 -26.372 1.00 90.94 185 LEU A C 1
ATOM 1453 O O . LEU A 1 185 ? 9.058 -5.949 -26.875 1.00 90.94 185 LEU A O 1
ATOM 1457 N N . ASN A 1 186 ? 6.842 -5.535 -26.883 1.00 89.50 186 ASN A N 1
ATOM 1458 C CA . ASN A 1 186 ? 6.550 -6.273 -28.110 1.00 89.50 186 ASN A CA 1
ATOM 1459 C C . ASN A 1 186 ? 6.866 -5.479 -29.384 1.00 89.50 186 ASN A C 1
ATOM 1461 O O . ASN A 1 186 ? 6.877 -6.063 -30.466 1.00 89.50 186 ASN A O 1
ATOM 1465 N N . GLN A 1 187 ? 7.151 -4.177 -29.282 1.00 88.69 187 GLN A N 1
ATOM 1466 C CA . GLN A 1 187 ? 7.551 -3.390 -30.443 1.00 88.69 187 GLN A CA 1
ATOM 1467 C C . GLN A 1 187 ? 8.978 -3.769 -30.881 1.00 88.69 187 GLN A C 1
ATOM 1469 O O . GLN A 1 187 ? 9.904 -3.760 -30.054 1.00 88.69 187 GLN A O 1
ATOM 1474 N N . PRO A 1 188 ? 9.178 -4.127 -32.164 1.00 89.31 188 PRO A N 1
ATOM 1475 C CA . PRO A 1 188 ? 10.512 -4.318 -32.712 1.00 89.31 188 PRO A CA 1
ATOM 1476 C C . PRO A 1 188 ? 11.254 -2.979 -32.772 1.00 89.31 188 PRO A C 1
ATOM 1478 O O . PRO A 1 188 ? 10.674 -1.906 -32.620 1.00 89.31 188 PRO A O 1
ATOM 1481 N N . TRP A 1 189 ? 12.566 -3.034 -32.977 1.00 89.81 189 TRP A N 1
ATOM 1482 C CA . TRP A 1 189 ? 13.338 -1.822 -33.219 1.00 89.81 189 TRP A CA 1
ATOM 1483 C C . TRP A 1 189 ? 13.125 -1.345 -34.661 1.00 89.81 189 TRP A C 1
ATOM 1485 O O . TRP A 1 189 ? 13.466 -2.067 -35.594 1.00 89.81 189 TRP A O 1
ATOM 1495 N N . ASP A 1 190 ? 12.611 -0.126 -34.842 1.00 87.62 190 ASP A N 1
ATOM 1496 C CA . ASP A 1 190 ? 12.226 0.418 -36.158 1.00 87.62 190 ASP A CA 1
ATOM 1497 C C . ASP A 1 190 ? 13.348 0.386 -37.210 1.00 87.62 190 ASP A C 1
ATOM 1499 O O . ASP A 1 190 ? 13.090 0.218 -38.398 1.00 87.62 190 ASP A O 1
ATOM 1503 N N . ALA A 1 191 ? 14.607 0.541 -36.788 1.00 86.00 191 ALA A N 1
ATOM 1504 C CA . ALA A 1 191 ? 15.760 0.552 -37.688 1.00 86.00 191 ALA A CA 1
ATOM 1505 C C . ALA A 1 191 ? 16.454 -0.818 -37.823 1.00 86.00 191 ALA A C 1
ATOM 1507 O O . ALA A 1 191 ? 17.552 -0.876 -38.375 1.00 86.00 191 ALA A O 1
ATOM 1508 N N . ALA A 1 192 ? 15.845 -1.907 -37.335 1.00 85.38 192 ALA A N 1
ATOM 1509 C CA . ALA A 1 192 ? 16.451 -3.239 -37.344 1.00 85.38 192 ALA A CA 1
ATOM 1510 C C . ALA A 1 192 ? 16.799 -3.721 -38.759 1.00 85.38 192 ALA A C 1
ATOM 1512 O O . ALA A 1 192 ? 17.936 -4.112 -38.997 1.00 85.38 192 ALA A O 1
ATOM 1513 N N . GLU A 1 193 ? 15.863 -3.631 -39.707 1.00 86.88 193 GLU A N 1
ATOM 1514 C CA . GLU A 1 193 ? 16.091 -4.072 -41.091 1.00 86.88 193 GLU A CA 1
ATOM 1515 C C . GLU A 1 193 ? 17.201 -3.261 -41.772 1.00 86.88 193 GLU A C 1
ATOM 1517 O O . GLU A 1 193 ? 18.128 -3.830 -42.345 1.00 86.88 193 GLU A O 1
ATOM 1522 N N . ARG A 1 194 ? 17.156 -1.927 -41.642 1.00 86.12 194 ARG A N 1
ATOM 1523 C CA . ARG A 1 194 ? 18.184 -1.022 -42.183 1.00 86.12 194 ARG A CA 1
ATOM 1524 C C . ARG A 1 194 ? 19.560 -1.304 -41.582 1.00 86.12 194 ARG A C 1
ATOM 1526 O O . ARG A 1 194 ? 20.563 -1.254 -42.282 1.00 86.12 194 ARG A O 1
ATOM 1533 N N . TYR A 1 195 ? 19.615 -1.588 -40.285 1.00 88.25 195 TYR A N 1
ATOM 1534 C CA . TYR A 1 195 ? 20.855 -1.929 -39.602 1.00 88.25 195 TYR A CA 1
ATOM 1535 C C . TYR A 1 195 ? 21.461 -3.236 -40.127 1.00 88.25 195 TYR A C 1
ATOM 1537 O O . TYR A 1 195 ? 22.667 -3.285 -40.366 1.00 88.25 195 TYR A O 1
ATOM 1545 N N . THR A 1 196 ? 20.639 -4.266 -40.349 1.00 87.31 196 THR A N 1
ATOM 1546 C CA . THR A 1 196 ? 21.087 -5.535 -40.944 1.00 87.31 196 THR A CA 1
ATOM 1547 C C . THR A 1 196 ? 21.610 -5.323 -42.364 1.00 87.31 196 THR A C 1
ATOM 1549 O O . THR A 1 196 ? 22.732 -5.728 -42.658 1.00 87.31 196 THR A O 1
ATOM 1552 N N . GLN A 1 197 ? 20.869 -4.590 -43.201 1.00 88.25 197 GLN A N 1
ATOM 1553 C CA . GLN A 1 197 ? 21.286 -4.265 -44.571 1.00 88.25 197 GLN A CA 1
ATOM 1554 C C . GLN A 1 197 ? 22.637 -3.536 -44.611 1.00 88.25 197 GLN A C 1
ATOM 1556 O O . GLN A 1 197 ? 23.534 -3.925 -45.349 1.00 88.25 197 GLN A O 1
ATOM 1561 N N . LEU A 1 198 ? 22.834 -2.520 -43.763 1.00 86.12 198 LEU A N 1
ATOM 1562 C CA . LEU A 1 198 ? 24.097 -1.773 -43.722 1.00 86.12 198 LEU A CA 1
ATOM 1563 C C . LEU A 1 198 ? 25.280 -2.620 -43.244 1.00 86.12 198 LEU A C 1
ATOM 1565 O O . LEU A 1 198 ? 26.411 -2.391 -43.673 1.00 86.12 198 LEU A O 1
ATOM 1569 N N . LYS A 1 199 ? 25.048 -3.595 -42.358 1.00 85.88 199 LYS A N 1
ATOM 1570 C CA . LYS A 1 199 ? 26.089 -4.547 -41.953 1.00 85.88 199 LYS A CA 1
ATOM 1571 C C . LYS A 1 199 ? 26.487 -5.468 -43.099 1.00 85.88 199 LYS A C 1
ATOM 1573 O O . LYS A 1 199 ? 27.681 -5.679 -43.303 1.00 85.88 199 LYS A O 1
ATOM 1578 N N . GLU A 1 200 ? 25.513 -5.991 -43.836 1.00 87.50 200 GLU A N 1
ATOM 1579 C CA . GLU A 1 200 ? 25.755 -6.814 -45.024 1.00 87.50 200 GLU A CA 1
ATOM 1580 C C . GLU A 1 200 ? 26.526 -6.020 -46.091 1.00 87.50 200 GLU A C 1
ATOM 1582 O O . GLU A 1 200 ? 27.568 -6.476 -46.571 1.00 87.50 200 GLU A O 1
ATOM 1587 N N . ASP A 1 201 ? 26.089 -4.791 -46.380 1.00 83.06 201 ASP A N 1
ATOM 1588 C CA . ASP A 1 201 ? 26.751 -3.882 -47.320 1.00 83.06 201 ASP A CA 1
ATOM 1589 C C . ASP A 1 201 ? 28.195 -3.579 -46.905 1.00 83.06 201 ASP A C 1
ATOM 1591 O O . ASP A 1 201 ? 29.102 -3.593 -47.741 1.00 83.06 201 ASP A O 1
ATOM 1595 N N . LEU A 1 202 ? 28.446 -3.353 -45.611 1.00 85.31 202 LEU A N 1
ATOM 1596 C CA . LEU A 1 202 ? 29.793 -3.129 -45.089 1.00 85.31 202 LEU A CA 1
ATOM 1597 C C . LEU A 1 202 ? 30.700 -4.342 -45.317 1.00 85.31 202 LEU A C 1
ATOM 1599 O O . LEU A 1 202 ? 31.859 -4.163 -45.689 1.00 85.31 202 LEU A O 1
ATOM 1603 N N . VAL A 1 203 ? 30.205 -5.567 -45.114 1.00 86.19 203 VAL A N 1
ATOM 1604 C CA . VAL A 1 203 ? 30.990 -6.789 -45.358 1.00 86.19 203 VAL A CA 1
ATOM 1605 C C . VAL A 1 203 ? 31.359 -6.904 -46.836 1.00 86.19 203 VAL A C 1
ATOM 1607 O O . VAL A 1 203 ? 32.521 -7.164 -47.158 1.00 86.19 203 VAL A O 1
ATOM 1610 N N . ILE A 1 204 ? 30.402 -6.660 -47.735 1.00 87.25 204 ILE A N 1
ATOM 1611 C CA . ILE A 1 204 ? 30.633 -6.694 -49.185 1.00 87.25 204 ILE A CA 1
ATOM 1612 C C . ILE A 1 204 ? 31.652 -5.624 -49.597 1.00 87.25 204 ILE A C 1
ATOM 1614 O O . ILE A 1 204 ? 32.576 -5.917 -50.359 1.00 87.25 204 ILE A O 1
ATOM 1618 N N . LEU A 1 205 ? 31.520 -4.399 -49.078 1.00 84.00 205 LEU A N 1
ATOM 1619 C CA . LEU A 1 205 ? 32.445 -3.299 -49.359 1.00 84.00 205 LEU A CA 1
ATOM 1620 C C . LEU A 1 205 ? 33.854 -3.600 -48.840 1.00 84.00 205 LEU A C 1
ATOM 1622 O O . LEU A 1 205 ? 34.813 -3.441 -49.589 1.00 84.00 205 LEU A O 1
ATOM 1626 N N . LYS A 1 206 ? 33.996 -4.120 -47.613 1.00 82.88 206 LYS A N 1
ATOM 1627 C CA . LYS A 1 206 ? 35.304 -4.517 -47.067 1.00 82.88 206 LYS A CA 1
ATOM 1628 C C . LYS A 1 206 ? 35.975 -5.599 -47.902 1.00 82.88 206 LYS A C 1
ATOM 1630 O O . LYS A 1 206 ? 37.174 -5.516 -48.134 1.00 82.88 206 LYS A O 1
ATOM 1635 N N . GLN A 1 207 ? 35.220 -6.587 -48.387 1.00 82.81 207 GLN A N 1
ATOM 1636 C CA . GLN A 1 207 ? 35.759 -7.620 -49.277 1.00 82.81 207 GLN A CA 1
ATOM 1637 C C . GLN A 1 207 ? 36.225 -7.063 -50.623 1.00 82.81 207 GLN A C 1
ATOM 1639 O O . GLN A 1 207 ? 37.176 -7.591 -51.197 1.00 82.81 207 GLN A O 1
ATOM 1644 N N . ARG A 1 208 ? 35.543 -6.045 -51.152 1.00 78.31 208 ARG A N 1
ATOM 1645 C CA . ARG A 1 208 ? 35.892 -5.442 -52.439 1.00 78.31 208 ARG A CA 1
ATOM 1646 C C . ARG A 1 208 ? 37.130 -4.556 -52.331 1.00 78.31 208 ARG A C 1
ATOM 1648 O O . ARG A 1 208 ? 38.067 -4.780 -53.085 1.00 78.31 208 ARG A O 1
ATOM 1655 N N . VAL A 1 209 ? 37.187 -3.699 -51.311 1.00 77.31 209 VAL A N 1
ATOM 1656 C CA . VAL A 1 209 ? 38.373 -2.885 -51.000 1.00 77.31 209 VAL A CA 1
ATOM 1657 C C . VAL A 1 209 ? 39.600 -3.775 -50.759 1.00 77.31 209 VAL A C 1
ATOM 1659 O O . VAL A 1 209 ? 40.654 -3.519 -51.328 1.00 77.31 209 VAL A O 1
ATOM 1662 N N . LEU A 1 210 ? 39.460 -4.890 -50.022 1.00 75.25 210 LEU A N 1
ATOM 1663 C CA . LEU A 1 210 ? 40.564 -5.846 -49.839 1.00 75.25 210 LEU A CA 1
ATOM 1664 C C . LEU A 1 210 ? 41.049 -6.460 -51.163 1.00 75.25 210 LEU A C 1
ATOM 1666 O O . LEU A 1 210 ? 42.245 -6.671 -51.340 1.00 75.25 210 LEU A O 1
ATOM 1670 N N . LYS A 1 211 ? 40.128 -6.796 -52.076 1.00 71.31 211 LYS A N 1
ATOM 1671 C CA . LYS A 1 211 ? 40.472 -7.387 -53.379 1.00 71.31 211 LYS A CA 1
ATOM 1672 C C . LYS A 1 211 ? 41.180 -6.384 -54.286 1.00 71.31 211 LYS A C 1
ATOM 1674 O O . LYS A 1 211 ? 42.123 -6.770 -54.975 1.00 71.31 211 LYS A O 1
ATOM 1679 N N . ASP A 1 212 ? 40.760 -5.125 -54.257 1.00 59.91 212 ASP A N 1
ATOM 1680 C CA . ASP A 1 212 ? 41.388 -4.061 -55.037 1.00 59.91 212 ASP A CA 1
ATOM 1681 C C . ASP A 1 212 ? 42.775 -3.689 -54.487 1.00 59.91 212 ASP A C 1
ATOM 1683 O O . ASP A 1 212 ? 43.691 -3.472 -55.281 1.00 59.91 212 ASP A O 1
ATOM 1687 N N . ASP A 1 213 ? 42.989 -3.774 -53.167 1.00 55.22 213 ASP A N 1
ATOM 1688 C CA . ASP A 1 213 ? 44.320 -3.645 -52.554 1.00 55.22 213 ASP A CA 1
ATOM 1689 C C . ASP A 1 213 ? 45.262 -4.806 -52.952 1.00 55.22 213 ASP A C 1
ATOM 1691 O O . ASP A 1 213 ? 46.440 -4.579 -53.241 1.00 55.22 213 ASP A O 1
ATOM 1695 N N . THR A 1 214 ? 44.756 -6.046 -53.069 1.00 46.28 214 THR A N 1
ATOM 1696 C CA . THR A 1 214 ? 45.558 -7.232 -53.465 1.00 46.28 214 THR A CA 1
ATOM 1697 C C . THR A 1 214 ? 45.979 -7.286 -54.939 1.00 46.28 214 THR A C 1
ATOM 1699 O O . THR A 1 214 ? 46.778 -8.147 -55.310 1.00 46.28 214 THR A O 1
ATOM 1702 N N . ASN A 1 215 ? 45.512 -6.363 -55.789 1.00 48.09 215 ASN A N 1
ATOM 1703 C CA . ASN A 1 215 ? 46.075 -6.183 -57.137 1.00 48.09 215 ASN A CA 1
ATOM 1704 C C . ASN A 1 215 ? 47.425 -5.435 -57.127 1.00 48.09 215 ASN A C 1
ATOM 1706 O O . ASN A 1 215 ? 48.053 -5.278 -58.176 1.00 48.09 215 ASN A O 1
ATOM 1710 N N . THR A 1 216 ? 47.909 -5.043 -55.946 1.00 44.72 216 THR A N 1
ATOM 1711 C CA . THR A 1 216 ? 49.248 -4.499 -55.710 1.00 44.72 216 THR A CA 1
ATOM 1712 C C . THR A 1 216 ? 49.989 -5.388 -54.707 1.00 44.72 216 THR A C 1
ATOM 1714 O O . THR A 1 216 ? 49.931 -5.180 -53.506 1.00 44.72 216 THR A O 1
ATOM 1717 N N . GLU A 1 217 ? 50.682 -6.388 -55.258 1.00 35.53 217 GLU A N 1
ATOM 1718 C CA . GLU A 1 217 ? 51.725 -7.231 -54.646 1.00 35.53 217 GLU A CA 1
ATOM 1719 C C . GLU A 1 217 ? 51.366 -8.097 -53.413 1.00 35.53 217 GLU A C 1
ATOM 1721 O O . GLU A 1 217 ? 51.251 -7.623 -52.290 1.00 35.53 217 GLU A O 1
ATOM 1726 N N . GLY A 1 218 ? 51.401 -9.424 -53.620 1.00 36.91 218 GLY A N 1
ATOM 1727 C CA . GLY A 1 218 ? 51.935 -10.379 -52.636 1.00 36.91 218 GLY A CA 1
ATOM 1728 C C . GLY A 1 218 ? 50.936 -11.076 -51.704 1.00 36.91 218 GLY A C 1
ATOM 1729 O O . GLY A 1 218 ? 50.529 -10.526 -50.693 1.00 36.91 218 GLY A O 1
ATOM 1730 N N . GLU A 1 219 ? 50.620 -12.330 -52.049 1.00 43.84 219 GLU A N 1
ATOM 1731 C CA . GLU A 1 219 ? 50.082 -13.441 -51.236 1.00 43.84 219 GLU A CA 1
ATOM 1732 C C . GLU A 1 219 ? 49.531 -13.153 -49.821 1.00 43.84 219 GLU A C 1
ATOM 1734 O O . GLU A 1 219 ? 50.285 -12.905 -48.882 1.00 43.84 219 GLU A O 1
ATOM 1739 N N . VAL A 1 220 ? 48.236 -13.437 -49.607 1.00 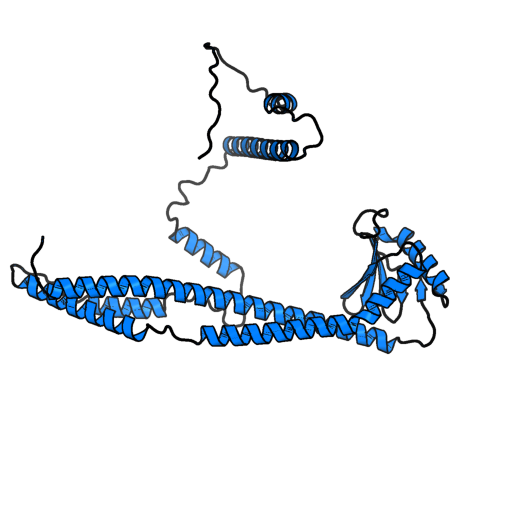36.16 220 VAL A N 1
ATOM 1740 C CA . VAL A 1 220 ? 47.741 -13.844 -48.280 1.00 36.16 220 VAL A CA 1
ATOM 1741 C C . VAL A 1 220 ? 46.838 -15.071 -48.392 1.00 36.16 220 VAL A C 1
ATOM 1743 O O . VAL A 1 220 ? 45.702 -15.022 -48.860 1.00 36.16 220 VAL A O 1
ATOM 1746 N N . SER A 1 221 ? 47.357 -16.191 -47.891 1.00 48.25 221 SER A N 1
ATOM 1747 C CA . SER A 1 221 ? 46.580 -17.362 -47.498 1.00 48.25 221 SER A CA 1
ATOM 1748 C C . SER A 1 221 ? 45.917 -17.106 -46.141 1.00 48.25 221 SER A C 1
ATOM 1750 O O . SER A 1 221 ? 46.529 -17.367 -45.111 1.00 48.25 221 SER A O 1
ATOM 1752 N N . THR A 1 222 ? 44.661 -16.654 -46.125 1.00 39.47 222 THR A N 1
ATOM 1753 C CA . THR A 1 222 ? 43.763 -16.717 -44.946 1.00 39.47 222 THR A CA 1
ATOM 1754 C C . THR A 1 222 ? 42.294 -16.893 -45.365 1.00 39.47 222 THR A C 1
ATOM 1756 O O . THR A 1 222 ? 41.370 -16.287 -44.829 1.00 39.47 222 THR A O 1
ATOM 1759 N N . HIS A 1 223 ? 42.035 -17.761 -46.343 1.00 45.44 223 HIS A N 1
ATOM 1760 C CA . HIS A 1 223 ? 40.680 -18.205 -46.680 1.00 45.44 223 HIS A CA 1
ATOM 1761 C C . HIS A 1 223 ? 40.304 -19.444 -45.856 1.00 45.44 223 HIS A C 1
ATOM 1763 O O . HIS A 1 223 ? 40.604 -20.551 -46.285 1.00 45.44 223 HIS A O 1
ATOM 1769 N N . ALA A 1 224 ? 39.659 -19.269 -44.692 1.00 39.59 224 ALA A N 1
ATOM 1770 C CA . ALA A 1 224 ? 38.767 -20.292 -44.103 1.00 39.59 224 ALA A CA 1
ATOM 1771 C C . ALA A 1 224 ? 38.046 -19.874 -42.803 1.00 39.59 224 ALA A C 1
ATOM 1773 O O . ALA A 1 224 ? 37.004 -20.447 -42.504 1.00 39.59 224 ALA A O 1
ATOM 1774 N N . GLN A 1 225 ? 38.560 -18.929 -42.004 1.00 39.53 225 GLN A N 1
ATOM 1775 C CA . GLN A 1 225 ? 38.117 -18.817 -40.598 1.00 39.53 225 GLN A CA 1
ATOM 1776 C C . GLN A 1 225 ? 36.966 -17.828 -40.325 1.00 39.53 225 GLN A C 1
ATOM 1778 O O . GLN A 1 225 ? 36.173 -18.058 -39.417 1.00 39.53 225 GLN A O 1
ATOM 1783 N N . THR A 1 226 ? 36.760 -16.799 -41.145 1.00 41.88 226 THR A N 1
ATOM 1784 C CA . THR A 1 226 ? 35.837 -15.700 -40.795 1.00 41.88 226 THR A CA 1
ATOM 1785 C C . THR A 1 226 ? 34.358 -15.974 -41.078 1.00 41.88 226 THR A C 1
ATOM 1787 O O . THR A 1 226 ? 33.495 -15.440 -40.389 1.00 41.88 226 THR A O 1
ATOM 1790 N N . SER A 1 227 ? 34.021 -16.841 -42.041 1.00 42.44 227 SER A N 1
ATOM 1791 C CA . SER A 1 227 ? 32.610 -17.183 -42.307 1.00 42.44 227 SER A CA 1
ATOM 1792 C C . SER A 1 227 ? 32.025 -18.144 -41.268 1.00 42.44 227 SER A C 1
ATOM 1794 O O . SER A 1 227 ? 30.809 -18.166 -41.088 1.00 42.44 227 SER A O 1
ATOM 1796 N N . ALA A 1 228 ? 32.873 -18.929 -40.599 1.00 41.09 228 ALA A N 1
ATOM 1797 C CA . ALA A 1 228 ? 32.471 -19.736 -39.456 1.00 41.09 228 ALA A CA 1
ATOM 1798 C C . ALA A 1 228 ? 32.396 -18.865 -38.197 1.00 41.09 228 ALA A C 1
ATOM 1800 O O . ALA A 1 228 ? 31.425 -18.975 -37.468 1.00 41.09 228 ALA A O 1
ATOM 1801 N N . GLU A 1 229 ? 33.330 -17.932 -37.982 1.00 39.81 229 GLU A N 1
ATOM 1802 C CA . GLU A 1 229 ? 33.286 -17.017 -36.832 1.00 39.81 229 GLU A CA 1
ATOM 1803 C C . GLU A 1 229 ? 32.079 -16.078 -36.840 1.00 39.81 229 GLU A C 1
ATOM 1805 O O . GLU A 1 229 ? 31.514 -15.850 -35.784 1.00 39.81 229 GLU A O 1
ATOM 1810 N N . VAL A 1 230 ? 31.610 -15.575 -37.986 1.00 44.34 230 VAL A N 1
ATOM 1811 C CA . VAL A 1 230 ? 30.408 -14.714 -37.998 1.00 44.34 230 VAL A CA 1
ATOM 1812 C C . VAL A 1 230 ? 29.148 -15.509 -37.641 1.00 44.34 230 VAL A C 1
ATOM 1814 O O . VAL A 1 230 ? 28.317 -15.020 -36.884 1.00 44.34 230 VAL A O 1
ATOM 1817 N N . LYS A 1 231 ? 29.043 -16.763 -38.098 1.00 43.25 231 LYS A N 1
ATOM 1818 C CA . LYS A 1 231 ? 27.908 -17.639 -37.773 1.00 43.25 231 LYS A CA 1
ATOM 1819 C C . LYS A 1 231 ? 27.984 -18.198 -36.349 1.00 43.25 231 LYS A C 1
ATOM 1821 O O . LYS A 1 231 ? 26.971 -18.251 -35.672 1.00 43.25 231 LYS A O 1
ATOM 1826 N N . ILE A 1 232 ? 29.187 -18.534 -35.876 1.00 45.50 232 ILE A N 1
ATOM 1827 C CA . ILE A 1 232 ? 29.454 -18.999 -34.509 1.00 45.50 232 ILE A CA 1
ATOM 1828 C C . ILE A 1 232 ? 29.327 -17.846 -33.510 1.00 45.50 232 ILE A C 1
ATOM 1830 O O . ILE A 1 232 ? 28.893 -18.088 -32.402 1.00 45.50 232 ILE A O 1
ATOM 1834 N N . VAL A 1 233 ? 29.655 -16.598 -33.855 1.00 43.28 233 VAL A N 1
ATOM 1835 C CA . VAL A 1 233 ? 29.461 -15.442 -32.959 1.00 43.28 233 VAL A CA 1
ATOM 1836 C C . VAL A 1 233 ? 27.994 -15.024 -32.902 1.00 43.28 233 VAL A C 1
ATOM 1838 O O . VAL A 1 233 ? 27.553 -14.588 -31.848 1.00 43.28 233 VAL A O 1
ATOM 1841 N N . GLU A 1 234 ? 27.225 -15.190 -33.979 1.00 40.62 234 GLU A N 1
ATOM 1842 C CA . GLU A 1 234 ? 25.781 -14.924 -33.978 1.00 40.62 234 GLU A CA 1
ATOM 1843 C C . GLU A 1 234 ? 25.003 -16.045 -33.258 1.00 40.62 234 GLU A C 1
ATOM 1845 O O . GLU A 1 234 ? 24.241 -15.745 -32.340 1.00 40.62 234 GLU A O 1
ATOM 1850 N N . GLU A 1 235 ? 25.298 -17.327 -33.529 1.00 42.19 235 GLU A N 1
ATOM 1851 C CA . GLU A 1 235 ? 24.732 -18.469 -32.784 1.00 42.19 235 GLU A CA 1
ATOM 1852 C C . GLU A 1 235 ? 25.226 -18.512 -31.328 1.00 42.19 235 GLU A C 1
ATOM 1854 O O . GLU A 1 235 ? 24.419 -18.719 -30.434 1.00 42.19 235 GLU A O 1
ATOM 1859 N N . ALA A 1 236 ? 26.496 -18.212 -31.025 1.00 41.94 236 ALA A N 1
ATOM 1860 C CA . ALA A 1 236 ? 26.998 -18.152 -29.644 1.00 41.94 236 ALA A CA 1
ATOM 1861 C C . ALA A 1 236 ? 26.648 -16.849 -28.907 1.00 41.94 236 ALA A C 1
ATOM 1863 O O . ALA A 1 236 ? 26.954 -16.745 -27.723 1.00 41.94 236 ALA A O 1
ATOM 1864 N N . GLN A 1 237 ? 26.023 -15.857 -29.557 1.00 42.97 237 GLN A N 1
ATOM 1865 C CA . GLN A 1 237 ? 25.416 -14.692 -28.891 1.00 42.97 237 GLN A CA 1
ATOM 1866 C C . GLN A 1 237 ? 23.897 -14.825 -28.743 1.00 42.97 237 GLN A C 1
ATOM 1868 O O . GLN A 1 237 ? 23.340 -14.236 -27.816 1.00 42.97 237 GLN A O 1
ATOM 1873 N N . GLU A 1 238 ? 23.240 -15.634 -29.580 1.00 39.66 238 GLU A N 1
ATOM 1874 C CA . GLU A 1 238 ? 21.889 -16.146 -29.321 1.00 39.66 238 GLU A CA 1
ATOM 1875 C C . GLU A 1 238 ? 21.885 -17.248 -28.239 1.00 39.66 238 GLU A C 1
ATOM 1877 O O . GLU A 1 238 ? 20.980 -17.274 -27.403 1.00 39.66 238 GLU A O 1
ATOM 1882 N N . GLU A 1 239 ? 22.926 -18.092 -28.194 1.00 38.44 239 GLU A N 1
ATOM 1883 C CA . GLU A 1 239 ? 23.180 -19.131 -27.178 1.00 38.44 239 GLU A CA 1
ATOM 1884 C C . GLU A 1 239 ? 24.130 -18.685 -26.051 1.00 38.44 239 GLU A C 1
ATOM 1886 O O . GLU A 1 239 ? 24.373 -19.455 -25.114 1.00 38.44 239 GLU A O 1
ATOM 1891 N N . ALA A 1 240 ? 24.654 -17.449 -26.085 1.00 32.22 240 ALA A N 1
ATOM 1892 C CA . ALA A 1 240 ? 25.364 -16.882 -24.936 1.00 32.22 240 ALA A CA 1
ATOM 1893 C C . ALA A 1 240 ? 24.444 -17.032 -23.727 1.00 32.22 240 ALA A C 1
ATOM 1895 O O . ALA A 1 240 ? 23.264 -16.675 -23.830 1.00 32.22 240 ALA A O 1
ATOM 1896 N N . PRO A 1 241 ? 24.947 -17.582 -22.606 1.00 36.84 241 PRO A N 1
ATOM 1897 C CA . PRO A 1 241 ? 24.107 -18.094 -21.550 1.00 36.84 241 PRO A CA 1
ATOM 1898 C C . PRO A 1 241 ? 23.148 -16.993 -21.151 1.00 36.84 241 PRO A C 1
ATOM 1900 O O . PRO A 1 241 ? 23.537 -15.945 -20.628 1.00 36.84 241 PRO A O 1
ATOM 1903 N N . HIS A 1 242 ? 21.876 -17.262 -21.434 1.00 41.06 242 HIS A N 1
ATOM 1904 C CA . HIS A 1 242 ? 20.770 -16.698 -20.711 1.00 41.06 242 HIS A CA 1
ATOM 1905 C C . HIS A 1 242 ? 21.252 -16.539 -19.269 1.00 41.06 242 HIS A C 1
ATOM 1907 O O . HIS A 1 242 ? 21.620 -17.532 -18.634 1.00 41.06 242 HIS A O 1
ATOM 1913 N N . ILE A 1 243 ? 21.280 -15.310 -18.746 1.00 36.31 243 ILE A N 1
ATOM 1914 C CA . ILE A 1 243 ? 21.125 -15.162 -17.303 1.00 36.31 243 ILE A CA 1
ATOM 1915 C C . ILE A 1 243 ? 19.884 -15.986 -17.022 1.00 36.31 243 ILE A C 1
ATOM 1917 O O . ILE A 1 243 ? 18.815 -15.673 -17.551 1.00 36.31 243 ILE A O 1
ATOM 1921 N N . LEU A 1 244 ? 20.125 -17.116 -16.360 1.00 37.81 244 LEU A N 1
ATOM 1922 C CA . LEU A 1 244 ? 19.214 -18.223 -16.165 1.00 37.81 244 LEU A CA 1
ATOM 1923 C C . LEU A 1 244 ? 17.798 -17.671 -16.067 1.00 37.81 244 LEU A C 1
ATOM 1925 O O . LEU A 1 244 ? 17.449 -17.059 -15.059 1.00 37.81 244 LEU A O 1
ATOM 1929 N N . ARG A 1 245 ? 16.980 -17.861 -17.111 1.00 37.19 245 ARG A N 1
ATOM 1930 C CA . ARG A 1 245 ? 15.542 -17.896 -16.870 1.00 37.19 245 ARG A CA 1
ATOM 1931 C C . ARG A 1 245 ? 15.380 -19.065 -15.909 1.00 37.19 245 ARG A C 1
ATOM 1933 O O . ARG A 1 245 ? 15.711 -20.184 -16.309 1.00 37.19 245 ARG A O 1
ATOM 1940 N N . PRO A 1 246 ? 14.939 -18.854 -14.660 1.00 35.31 246 PRO A N 1
ATOM 1941 C CA . PRO A 1 246 ? 14.553 -19.979 -13.846 1.00 35.31 246 PRO A CA 1
ATOM 1942 C C . PRO A 1 246 ? 13.367 -20.588 -14.586 1.00 35.31 246 PRO A C 1
ATOM 1944 O O . PRO A 1 246 ? 12.310 -19.968 -14.710 1.00 35.31 246 PRO A O 1
ATOM 1947 N N . MET A 1 247 ? 13.569 -21.779 -15.143 1.00 39.25 247 MET A N 1
ATOM 1948 C CA . MET A 1 247 ? 12.460 -22.695 -15.343 1.00 39.25 247 MET A CA 1
ATOM 1949 C C . MET A 1 247 ? 11.742 -22.790 -13.997 1.00 39.25 247 MET A C 1
ATOM 1951 O O . MET A 1 247 ? 12.397 -22.897 -12.957 1.00 39.25 247 MET A O 1
ATOM 1955 N N . GLU A 1 248 ? 10.420 -22.631 -14.021 1.00 39.53 248 GLU A N 1
ATOM 1956 C CA . GLU A 1 248 ? 9.561 -22.702 -12.841 1.00 39.53 248 GLU A CA 1
ATOM 1957 C C . GLU A 1 248 ? 10.014 -23.845 -11.922 1.00 39.53 248 GLU A C 1
ATOM 1959 O O . GLU A 1 248 ? 9.997 -25.004 -12.330 1.00 39.53 248 GLU A O 1
ATOM 1964 N N . GLY A 1 249 ? 10.457 -23.529 -10.699 1.00 48.03 249 GLY A N 1
ATOM 1965 C CA . GLY A 1 249 ? 10.787 -24.574 -9.729 1.00 48.03 249 GLY A CA 1
ATOM 1966 C C . GLY A 1 249 ? 11.797 -24.221 -8.648 1.00 48.03 249 GLY A C 1
ATOM 1967 O O . GLY A 1 249 ? 11.447 -24.310 -7.479 1.00 48.03 249 GLY A O 1
ATOM 1968 N N . GLU A 1 250 ? 13.039 -23.847 -8.970 1.00 40.03 250 GLU A N 1
ATOM 1969 C CA . GLU A 1 250 ? 14.107 -23.856 -7.951 1.00 40.03 250 GLU A CA 1
ATOM 1970 C C . GLU A 1 250 ? 15.150 -22.740 -8.141 1.00 40.03 250 GLU A C 1
ATOM 1972 O O . GLU A 1 250 ? 16.177 -22.900 -8.796 1.00 40.03 250 GLU A O 1
ATOM 1977 N N . LEU A 1 251 ? 14.919 -21.593 -7.495 1.00 43.47 251 LEU A N 1
ATOM 1978 C CA . LEU A 1 251 ? 15.962 -20.598 -7.223 1.00 43.47 251 LEU A CA 1
ATOM 1979 C C . LEU A 1 251 ? 16.725 -21.020 -5.962 1.00 43.47 251 LEU A C 1
ATOM 1981 O O . LEU A 1 251 ? 16.404 -20.589 -4.855 1.00 43.47 251 LEU A O 1
ATOM 1985 N N . ASN A 1 252 ? 17.725 -21.888 -6.116 1.00 51.44 252 ASN A N 1
ATOM 1986 C CA . ASN A 1 252 ? 18.618 -22.234 -5.014 1.00 51.44 252 ASN A CA 1
ATOM 1987 C C . ASN A 1 252 ? 19.715 -21.161 -4.896 1.00 51.44 252 ASN A C 1
ATOM 1989 O O . ASN A 1 252 ? 20.449 -20.904 -5.853 1.00 51.44 252 ASN A O 1
ATOM 1993 N N . LEU A 1 253 ? 19.808 -20.513 -3.729 1.00 45.94 253 LEU A N 1
ATOM 1994 C CA . LEU A 1 253 ? 20.694 -19.369 -3.440 1.00 45.94 253 LEU A CA 1
ATOM 1995 C C . LEU A 1 253 ? 22.170 -19.649 -3.797 1.00 45.94 253 LEU A C 1
ATOM 1997 O O . LEU A 1 253 ? 22.932 -18.744 -4.129 1.00 45.94 253 LEU A O 1
ATOM 2001 N N . THR A 1 254 ? 22.553 -20.924 -3.765 1.00 50.59 254 THR A N 1
ATOM 2002 C CA . THR A 1 254 ? 23.880 -21.438 -4.110 1.00 50.59 254 THR A CA 1
ATOM 2003 C C . THR A 1 254 ? 24.267 -21.189 -5.569 1.00 50.59 254 THR A C 1
ATOM 2005 O O . THR A 1 254 ? 25.412 -20.827 -5.830 1.00 50.59 254 THR A O 1
ATOM 2008 N N . HIS A 1 255 ? 23.330 -21.306 -6.514 1.00 49.59 255 HIS A N 1
ATOM 2009 C CA . HIS A 1 255 ? 23.614 -21.106 -7.940 1.00 49.59 255 HIS A CA 1
ATOM 2010 C C . HIS A 1 255 ? 23.825 -19.630 -8.291 1.00 49.59 255 HIS A C 1
ATOM 2012 O O . HIS A 1 255 ? 24.686 -19.307 -9.108 1.00 49.59 255 HIS A O 1
ATOM 2018 N N . ILE A 1 256 ? 23.099 -18.722 -7.630 1.00 52.16 256 ILE A N 1
ATOM 2019 C CA . ILE A 1 256 ? 23.286 -17.273 -7.799 1.00 52.16 256 ILE A CA 1
ATOM 2020 C C . ILE A 1 256 ? 24.673 -16.869 -7.290 1.00 52.16 256 ILE A C 1
ATOM 2022 O O . ILE A 1 256 ? 25.402 -16.161 -7.978 1.00 52.16 256 ILE A O 1
ATOM 2026 N N . LEU A 1 257 ? 25.072 -17.374 -6.120 1.00 53.25 257 LEU A N 1
ATOM 2027 C CA . LEU A 1 257 ? 26.386 -17.084 -5.542 1.00 53.25 257 LEU A CA 1
ATOM 2028 C C . LEU A 1 257 ? 27.533 -17.648 -6.389 1.00 53.25 257 LEU A C 1
ATOM 2030 O O . LEU A 1 257 ? 28.548 -16.978 -6.556 1.00 53.25 257 LEU A O 1
ATOM 2034 N N . GLN A 1 258 ? 27.370 -18.835 -6.977 1.00 58.06 258 GLN A N 1
ATOM 2035 C CA . GLN A 1 258 ? 28.370 -19.403 -7.886 1.00 58.06 258 GLN A CA 1
ATOM 2036 C C . GLN A 1 258 ? 28.513 -18.601 -9.184 1.00 58.06 258 GLN A C 1
ATOM 2038 O O . GLN A 1 258 ? 29.636 -18.390 -9.638 1.00 58.06 258 GLN A O 1
ATOM 2043 N N . ALA A 1 259 ? 27.407 -18.116 -9.756 1.00 56.16 259 ALA A N 1
ATOM 2044 C CA . ALA A 1 259 ? 27.441 -17.278 -10.952 1.00 56.16 259 ALA A CA 1
ATOM 2045 C C . ALA A 1 259 ? 28.108 -15.918 -10.684 1.00 56.16 259 ALA A C 1
ATOM 2047 O O . ALA A 1 259 ? 28.908 -15.456 -11.497 1.00 56.16 259 ALA A O 1
ATOM 2048 N N . VAL A 1 260 ? 27.840 -15.312 -9.522 1.00 56.72 260 VAL A N 1
ATOM 2049 C CA . VAL A 1 260 ? 28.484 -14.059 -9.095 1.00 56.72 260 VAL A CA 1
ATOM 2050 C C . VAL A 1 260 ? 29.984 -14.264 -8.872 1.00 56.72 260 VAL A C 1
ATOM 2052 O O . VAL A 1 260 ? 30.780 -13.527 -9.444 1.00 56.72 260 VAL A O 1
ATOM 2055 N N . HIS A 1 261 ? 30.392 -15.316 -8.157 1.00 54.72 261 HIS A N 1
ATOM 2056 C CA . HIS A 1 261 ? 31.812 -15.624 -7.945 1.00 54.72 261 HIS A CA 1
ATOM 2057 C C . HIS A 1 261 ? 32.568 -15.936 -9.246 1.00 54.72 261 HIS A C 1
ATOM 2059 O O . HIS A 1 261 ? 33.745 -15.598 -9.383 1.00 54.72 261 HIS A O 1
ATOM 2065 N N . ALA A 1 262 ? 31.918 -16.598 -10.206 1.00 59.41 262 ALA A N 1
ATOM 2066 C CA . ALA A 1 262 ? 32.508 -16.869 -11.514 1.00 59.41 262 ALA A CA 1
ATOM 2067 C C . ALA A 1 262 ? 32.684 -15.579 -12.333 1.00 59.41 262 ALA A C 1
ATOM 2069 O O . ALA A 1 262 ? 33.727 -15.395 -12.961 1.00 59.41 262 ALA A O 1
ATOM 2070 N N . ALA A 1 263 ? 31.706 -14.670 -12.279 1.00 57.94 263 ALA A N 1
ATOM 2071 C CA . ALA A 1 263 ? 31.790 -13.36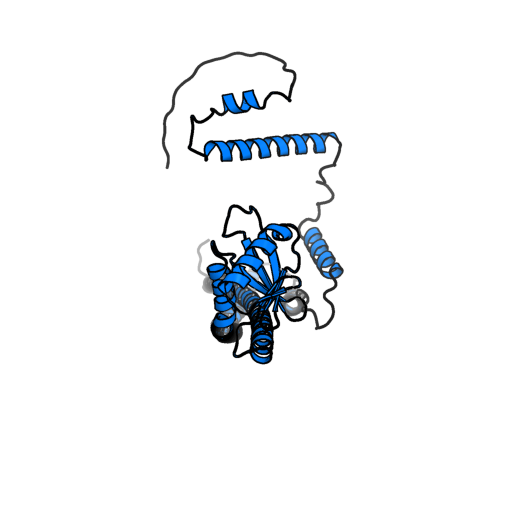0 -12.919 1.00 57.94 263 ALA A CA 1
ATOM 2072 C C . ALA A 1 263 ? 32.866 -12.467 -12.275 1.00 57.94 263 ALA A C 1
ATOM 2074 O O . ALA A 1 263 ? 33.614 -11.805 -12.990 1.00 57.94 263 ALA A O 1
ATOM 2075 N N . GLU A 1 264 ? 33.005 -12.499 -10.948 1.00 48.59 264 GLU A N 1
ATOM 2076 C CA . GLU A 1 264 ? 34.049 -11.762 -10.224 1.00 48.59 264 GLU A CA 1
ATOM 2077 C C . GLU A 1 264 ? 35.459 -12.254 -10.579 1.00 48.59 264 GLU A C 1
ATOM 2079 O O . GLU A 1 264 ? 36.329 -11.436 -10.869 1.00 48.59 264 GLU A O 1
ATOM 2084 N N . ARG A 1 265 ? 35.691 -13.573 -10.660 1.00 56.12 265 ARG A N 1
ATOM 2085 C CA . ARG A 1 265 ? 36.994 -14.120 -11.095 1.00 56.12 265 ARG A CA 1
ATOM 2086 C C . ARG A 1 265 ? 37.328 -13.807 -12.551 1.00 56.12 265 ARG A C 1
ATOM 2088 O O . ARG A 1 265 ? 38.498 -13.643 -12.879 1.00 56.12 265 ARG A O 1
ATOM 2095 N N . ALA A 1 266 ? 36.321 -13.746 -13.420 1.00 58.06 266 ALA A N 1
ATOM 2096 C CA . ALA A 1 266 ? 36.512 -13.397 -14.825 1.00 58.06 266 ALA A CA 1
ATOM 2097 C C . ALA A 1 266 ? 36.815 -11.900 -15.012 1.00 58.06 266 ALA A C 1
ATOM 2099 O O . ALA A 1 266 ? 37.608 -11.539 -15.878 1.00 58.06 266 ALA A O 1
ATOM 2100 N N . ALA A 1 267 ? 36.204 -11.037 -14.195 1.00 53.47 267 ALA A N 1
ATOM 2101 C CA . ALA A 1 267 ? 36.438 -9.597 -14.224 1.00 53.47 267 ALA A CA 1
ATOM 2102 C C . ALA A 1 267 ? 37.757 -9.190 -13.542 1.00 53.47 267 ALA A C 1
ATOM 2104 O O . ALA A 1 267 ? 38.364 -8.197 -13.940 1.00 53.47 267 ALA A O 1
ATOM 2105 N N . PHE A 1 268 ? 38.215 -9.957 -12.547 1.00 46.88 268 PHE A N 1
ATOM 2106 C CA . PHE A 1 268 ? 39.389 -9.631 -11.735 1.00 46.88 268 PHE A CA 1
ATOM 2107 C C . PHE A 1 268 ? 40.280 -10.874 -11.497 1.00 46.88 268 PHE A C 1
ATOM 2109 O O . PHE A 1 268 ? 40.260 -11.469 -10.417 1.00 46.88 268 PHE A O 1
ATOM 2116 N N . PRO A 1 269 ? 41.081 -11.285 -12.498 1.00 53.44 269 PRO A N 1
ATOM 2117 C CA . PRO A 1 269 ? 41.844 -12.539 -12.469 1.00 53.44 269 PRO A CA 1
ATOM 2118 C C . PRO A 1 269 ? 43.041 -12.563 -11.495 1.00 53.44 269 PRO A C 1
ATOM 2120 O O . PRO A 1 269 ? 43.586 -13.635 -11.252 1.00 53.44 269 PRO A O 1
ATOM 2123 N N . ASP A 1 270 ? 43.436 -11.421 -10.917 1.00 53.50 270 ASP A N 1
ATOM 2124 C CA . ASP A 1 270 ? 44.561 -11.286 -9.968 1.00 53.50 270 ASP A CA 1
ATOM 2125 C C . ASP A 1 270 ? 44.120 -10.953 -8.518 1.00 53.50 270 ASP A C 1
ATOM 2127 O O . ASP A 1 270 ? 44.937 -10.530 -7.700 1.00 53.50 270 ASP A O 1
ATOM 2131 N N . LEU A 1 271 ? 42.849 -11.183 -8.152 1.00 51.38 271 LEU A N 1
ATOM 2132 C CA . LEU A 1 271 ? 42.331 -10.907 -6.793 1.00 51.38 271 LEU A CA 1
ATOM 2133 C C . LEU A 1 271 ? 43.061 -11.652 -5.656 1.00 51.38 271 LEU A C 1
ATOM 2135 O O . LEU A 1 271 ? 42.974 -11.228 -4.507 1.00 51.38 271 LEU A O 1
ATOM 2139 N N . ASP A 1 272 ? 43.815 -12.710 -5.958 1.00 51.94 272 ASP A N 1
ATOM 2140 C CA . ASP A 1 272 ? 44.595 -13.451 -4.957 1.00 51.94 272 ASP A CA 1
ATOM 2141 C C . ASP A 1 272 ? 45.956 -12.797 -4.620 1.00 51.94 272 ASP A C 1
ATOM 2143 O O . ASP A 1 272 ? 46.665 -13.297 -3.745 1.00 51.94 272 ASP A O 1
ATOM 2147 N N . LYS A 1 273 ? 46.352 -11.692 -5.280 1.00 49.53 273 LYS A N 1
ATOM 2148 C CA . LYS A 1 273 ? 47.641 -11.006 -5.020 1.00 49.53 273 LYS A CA 1
ATOM 2149 C C . LYS A 1 273 ? 47.545 -9.708 -4.219 1.00 49.53 273 LYS A C 1
ATOM 2151 O O . LYS A 1 273 ? 48.525 -9.362 -3.568 1.00 49.53 273 LYS A O 1
ATOM 2156 N N . ASP A 1 274 ? 46.380 -9.065 -4.190 1.00 49.00 274 ASP A N 1
ATOM 2157 C CA . ASP A 1 274 ? 46.136 -7.830 -3.425 1.00 49.00 274 ASP A CA 1
ATOM 2158 C C . ASP A 1 274 ? 45.139 -8.054 -2.275 1.00 49.00 274 ASP A C 1
ATOM 2160 O O . ASP A 1 274 ? 44.385 -7.164 -1.876 1.00 49.00 274 ASP A O 1
ATOM 2164 N N . GLY A 1 275 ? 45.123 -9.265 -1.714 1.00 47.72 275 GLY A N 1
ATOM 2165 C CA . GLY A 1 275 ? 44.478 -9.491 -0.430 1.00 47.72 275 GLY A CA 1
ATOM 2166 C C . GLY A 1 275 ? 45.194 -8.655 0.627 1.00 47.72 275 GLY A C 1
ATOM 2167 O O . GLY A 1 275 ? 46.356 -8.922 0.931 1.00 47.72 275 GLY A O 1
ATOM 2168 N N . ILE A 1 276 ? 44.518 -7.648 1.191 1.00 46.31 276 ILE A N 1
ATOM 2169 C CA . ILE A 1 276 ? 44.992 -6.969 2.401 1.00 46.31 276 ILE A CA 1
ATOM 2170 C C . ILE A 1 276 ? 45.176 -8.069 3.447 1.00 46.31 276 ILE A C 1
ATOM 2172 O O . ILE A 1 276 ? 44.199 -8.643 3.933 1.00 46.31 276 ILE A O 1
ATOM 2176 N N . SER A 1 277 ? 46.427 -8.422 3.740 1.00 53.22 277 SER A N 1
ATOM 2177 C CA . SER A 1 277 ? 46.737 -9.361 4.809 1.00 53.22 277 SER A CA 1
ATOM 2178 C C . SER A 1 277 ? 46.191 -8.755 6.094 1.00 53.22 277 SER A C 1
ATOM 2180 O O . SER A 1 277 ? 46.678 -7.713 6.516 1.00 53.22 277 SER A O 1
ATOM 2182 N N . LEU A 1 278 ? 45.168 -9.382 6.681 1.00 50.06 278 LEU A N 1
ATOM 2183 C CA . LEU A 1 278 ? 44.569 -9.006 7.965 1.00 50.06 278 LEU A CA 1
ATOM 2184 C C . LEU A 1 278 ? 45.530 -9.355 9.111 1.00 50.06 278 LEU A C 1
ATOM 2186 O O . LEU A 1 278 ? 45.233 -10.187 9.969 1.00 50.06 278 LEU A O 1
ATOM 2190 N N . ASP A 1 279 ? 46.723 -8.776 9.088 1.00 68.00 279 ASP A N 1
ATOM 2191 C CA . ASP A 1 279 ? 47.603 -8.764 10.242 1.00 68.00 279 ASP A CA 1
ATOM 2192 C C . ASP A 1 279 ? 47.061 -7.790 11.306 1.00 68.00 279 ASP A C 1
ATOM 2194 O O . ASP A 1 279 ? 46.253 -6.895 11.053 1.00 68.00 279 ASP A O 1
ATOM 2198 N N . GLU A 1 280 ? 47.460 -7.990 12.560 1.00 59.62 280 GLU A N 1
ATOM 2199 C CA . GLU A 1 280 ? 46.918 -7.220 13.688 1.00 59.62 280 GLU A CA 1
ATOM 2200 C C . GLU A 1 280 ? 47.219 -5.709 13.571 1.00 59.62 280 GLU A C 1
ATOM 2202 O O . GLU A 1 280 ? 46.544 -4.875 14.177 1.00 59.62 280 GLU A O 1
ATOM 2207 N N . GLU A 1 281 ? 48.217 -5.344 12.765 1.00 66.94 281 GLU A N 1
ATOM 2208 C CA . GLU A 1 281 ? 48.629 -3.967 12.507 1.00 66.94 281 GLU A CA 1
ATOM 2209 C C . GLU A 1 281 ? 47.746 -3.273 11.453 1.00 66.94 281 GLU A C 1
ATOM 2211 O O . GLU A 1 281 ? 47.344 -2.122 11.667 1.00 66.94 281 GLU A O 1
ATOM 2216 N N . THR A 1 282 ? 47.350 -3.964 10.374 1.00 64.44 282 THR A N 1
ATOM 2217 C CA . THR A 1 282 ? 46.379 -3.441 9.390 1.00 64.44 282 THR A CA 1
ATOM 2218 C C . THR A 1 282 ? 44.984 -3.286 9.986 1.00 64.44 282 THR A C 1
ATOM 2220 O O . THR A 1 282 ? 44.311 -2.285 9.743 1.00 64.44 282 THR A O 1
ATOM 2223 N N . VAL A 1 283 ? 44.556 -4.213 10.848 1.00 64.44 283 VAL A N 1
ATOM 2224 C CA . VAL A 1 283 ? 43.264 -4.098 11.546 1.00 64.44 283 VAL A CA 1
ATOM 2225 C C . VAL A 1 283 ? 43.246 -2.869 12.457 1.00 64.44 283 VAL A C 1
ATOM 2227 O O . VAL A 1 283 ? 42.297 -2.088 12.418 1.00 64.44 283 VAL A O 1
ATOM 2230 N N . ARG A 1 284 ? 44.319 -2.621 13.219 1.00 66.25 284 ARG A N 1
ATOM 2231 C CA . ARG A 1 284 ? 44.413 -1.434 14.087 1.00 66.25 284 ARG A CA 1
ATOM 2232 C C . ARG A 1 284 ? 44.463 -0.121 13.308 1.00 66.25 284 ARG A C 1
ATOM 2234 O O . ARG A 1 284 ? 43.927 0.882 13.778 1.00 66.25 284 ARG A O 1
ATOM 2241 N N . THR A 1 285 ? 45.098 -0.100 12.138 1.00 68.19 285 THR A N 1
ATOM 2242 C CA . THR A 1 285 ? 45.119 1.097 11.280 1.00 68.19 285 THR A CA 1
ATOM 2243 C C . THR A 1 285 ? 43.748 1.369 10.665 1.00 68.19 285 THR A C 1
ATOM 2245 O O . THR A 1 285 ? 43.292 2.511 10.715 1.00 68.19 285 THR A O 1
ATOM 2248 N N . LEU A 1 286 ? 43.035 0.334 10.213 1.00 62.22 286 LEU A N 1
ATOM 2249 C CA . LEU A 1 286 ? 41.656 0.455 9.726 1.00 62.22 286 LEU A CA 1
ATOM 2250 C C . LEU A 1 286 ? 40.676 0.874 10.836 1.00 62.22 286 LEU A C 1
ATOM 2252 O O . LEU A 1 286 ? 39.799 1.705 10.605 1.00 62.22 286 LEU A O 1
ATOM 2256 N N . GLU A 1 287 ? 40.840 0.375 12.065 1.00 68.19 287 GLU A N 1
ATOM 2257 C CA . GLU A 1 287 ? 40.050 0.812 13.227 1.00 68.19 287 GLU A CA 1
ATOM 2258 C C . GLU A 1 287 ? 40.310 2.283 13.588 1.00 68.19 287 GLU A C 1
ATOM 2260 O O . GLU A 1 287 ? 39.377 3.020 13.936 1.00 68.19 287 GLU A O 1
ATOM 2265 N N . ALA A 1 288 ? 41.562 2.736 13.483 1.00 68.44 288 ALA A N 1
ATOM 2266 C CA . ALA A 1 288 ? 41.924 4.133 13.699 1.00 68.44 288 ALA A CA 1
ATOM 2267 C C . ALA A 1 288 ? 41.333 5.051 12.614 1.00 68.44 288 ALA A C 1
ATOM 2269 O O . ALA A 1 288 ? 40.812 6.125 12.928 1.00 68.44 288 ALA A O 1
ATOM 2270 N N . GLU A 1 289 ? 41.346 4.618 11.353 1.00 65.69 289 GLU A N 1
ATOM 2271 C CA . GLU A 1 289 ? 40.765 5.349 10.223 1.00 65.69 289 GLU A CA 1
ATOM 2272 C C . GLU A 1 289 ? 39.230 5.411 10.298 1.00 65.69 289 GLU A C 1
ATOM 2274 O O . GLU A 1 289 ? 38.630 6.476 10.109 1.00 65.69 289 GLU A O 1
ATOM 2279 N N . ALA A 1 290 ? 38.584 4.307 10.684 1.00 65.44 290 ALA A N 1
ATOM 2280 C CA . ALA A 1 290 ? 37.148 4.261 10.944 1.00 65.44 290 ALA A CA 1
ATOM 2281 C C . ALA A 1 290 ? 36.758 5.185 12.108 1.00 65.44 290 ALA A C 1
ATOM 2283 O O . ALA A 1 290 ? 35.783 5.933 12.011 1.00 65.44 290 ALA A O 1
ATOM 2284 N N . SER A 1 291 ? 37.550 5.202 13.184 1.00 67.94 291 SER A N 1
ATOM 2285 C CA . SER A 1 291 ? 37.332 6.094 14.329 1.00 67.94 291 SER A CA 1
ATOM 2286 C C . SER A 1 291 ? 37.483 7.569 13.944 1.00 67.94 291 SER A C 1
ATOM 2288 O O . SER A 1 291 ? 36.664 8.396 14.347 1.00 67.94 291 SER A O 1
ATOM 2290 N N . SER A 1 292 ? 38.478 7.895 13.113 1.00 70.62 292 SER A N 1
ATOM 2291 C CA . SER A 1 292 ? 38.678 9.242 12.562 1.00 70.62 292 SER A CA 1
ATOM 2292 C C . SER A 1 292 ? 37.496 9.679 11.685 1.00 70.62 292 SER A C 1
ATOM 2294 O O . SER A 1 292 ? 36.966 10.781 11.840 1.00 70.62 292 SER A O 1
ATOM 2296 N N . SER A 1 293 ? 37.003 8.777 10.834 1.00 65.88 293 SER A N 1
ATOM 2297 C CA . SER A 1 293 ? 35.858 9.022 9.948 1.00 65.88 293 SER A CA 1
ATOM 2298 C C . SER A 1 293 ? 34.552 9.233 10.723 1.00 65.88 293 SER A C 1
ATOM 2300 O O . SER A 1 293 ? 33.772 10.136 10.411 1.00 65.88 293 SER A O 1
ATOM 2302 N N . VAL A 1 294 ? 34.321 8.445 11.779 1.00 70.19 294 VAL A N 1
ATOM 2303 C CA . VAL A 1 294 ? 33.171 8.611 12.683 1.00 70.19 294 VAL A CA 1
ATOM 2304 C C . VAL A 1 294 ? 33.242 9.949 13.415 1.00 70.19 294 VAL A C 1
ATOM 2306 O O . VAL A 1 294 ? 32.230 10.645 13.520 1.00 70.19 294 VAL A O 1
ATOM 2309 N N . ALA A 1 295 ? 34.428 10.341 13.879 1.00 66.19 295 ALA A N 1
ATOM 2310 C CA . ALA A 1 295 ? 34.629 11.618 14.543 1.00 66.19 295 ALA A CA 1
ATOM 2311 C C . ALA A 1 295 ? 34.361 12.792 13.571 1.00 66.19 295 ALA A C 1
ATOM 2313 O O . ALA A 1 295 ? 33.608 13.709 13.899 1.00 66.19 295 ALA A O 1
ATOM 2314 N N . PHE A 1 296 ? 34.845 12.721 12.327 1.00 66.69 296 PHE A N 1
ATOM 2315 C CA . PHE A 1 296 ? 34.570 13.731 11.296 1.00 66.69 296 PHE A CA 1
ATOM 2316 C C . PHE A 1 296 ? 33.074 13.857 10.952 1.00 66.69 296 PHE A C 1
ATOM 2318 O O . PHE A 1 296 ? 32.547 14.961 10.775 1.00 66.69 296 PHE A O 1
ATOM 2325 N N . ALA A 1 297 ? 32.355 12.732 10.911 1.00 67.75 297 ALA A N 1
ATOM 2326 C CA . ALA A 1 297 ? 30.910 12.723 10.706 1.00 67.75 297 ALA A CA 1
ATOM 2327 C C . ALA A 1 297 ? 30.145 13.351 11.887 1.00 67.75 297 ALA A C 1
ATOM 2329 O O . ALA A 1 297 ? 29.154 14.053 11.676 1.00 67.75 297 ALA A O 1
ATOM 2330 N N . GLN A 1 298 ? 30.602 13.141 13.127 1.00 67.25 298 GLN A N 1
ATOM 2331 C CA . GLN A 1 298 ? 30.036 13.788 14.317 1.00 67.25 298 GLN A CA 1
ATOM 2332 C C . GLN A 1 298 ? 30.293 15.298 14.326 1.00 67.25 298 GLN A C 1
ATOM 2334 O O . GLN A 1 298 ? 29.368 16.059 14.603 1.00 67.25 298 GLN A O 1
ATOM 2339 N N . PHE A 1 299 ? 31.498 15.736 13.948 1.00 67.31 299 PHE A N 1
ATOM 2340 C CA . PHE A 1 299 ? 31.814 17.155 13.777 1.00 67.31 299 PHE A CA 1
ATOM 2341 C C . PHE A 1 299 ? 30.916 17.806 12.721 1.00 67.31 299 PHE A C 1
ATOM 2343 O O . PHE A 1 299 ? 30.319 18.847 12.974 1.00 67.31 299 PHE A O 1
ATOM 2350 N N . SER A 1 300 ? 30.745 17.154 11.569 1.00 65.00 300 SER A N 1
ATOM 2351 C CA . SER A 1 300 ? 29.891 17.659 10.490 1.00 65.00 300 SER A CA 1
ATOM 2352 C C . SER A 1 300 ? 28.430 17.798 10.934 1.00 65.00 300 SER A C 1
ATOM 2354 O O . SER A 1 300 ? 27.771 18.772 10.588 1.00 65.00 300 SER A O 1
ATOM 2356 N N . ARG A 1 301 ? 27.923 16.874 11.761 1.00 70.50 301 ARG A N 1
ATOM 2357 C CA . ARG A 1 301 ? 26.584 16.987 12.365 1.00 70.50 301 ARG A CA 1
ATOM 2358 C C . ARG A 1 301 ? 26.496 18.137 13.370 1.00 70.50 301 ARG A C 1
ATOM 2360 O O . ARG A 1 301 ? 25.524 18.879 13.329 1.00 70.50 301 ARG A O 1
ATOM 2367 N N . ALA A 1 302 ? 27.507 18.314 14.218 1.00 64.06 302 ALA A N 1
ATOM 2368 C CA . ALA A 1 302 ? 27.557 19.408 15.189 1.00 64.06 302 ALA A CA 1
ATOM 2369 C C . ALA A 1 302 ? 27.697 20.791 14.525 1.00 64.06 302 ALA A C 1
ATOM 2371 O O . ALA A 1 302 ? 27.129 21.763 15.006 1.00 64.06 302 ALA A O 1
ATOM 2372 N N . ALA A 1 303 ? 28.408 20.883 13.398 1.00 61.91 303 ALA A N 1
ATOM 2373 C CA . ALA A 1 303 ? 28.558 22.117 12.627 1.00 61.91 303 ALA A CA 1
ATOM 2374 C C . ALA A 1 303 ? 27.264 22.540 11.905 1.00 61.91 303 ALA A C 1
ATOM 2376 O O . ALA A 1 303 ? 27.071 23.727 11.638 1.00 61.91 303 ALA A O 1
ATOM 2377 N N . LEU A 1 304 ? 26.389 21.576 11.592 1.00 67.56 304 LEU A N 1
ATOM 2378 C CA . LEU A 1 304 ? 25.100 21.804 10.934 1.00 67.56 304 LEU A CA 1
ATOM 2379 C C . LEU A 1 304 ? 23.973 22.176 11.914 1.00 67.56 304 LEU A C 1
ATOM 2381 O O . LEU A 1 304 ? 22.972 22.748 11.484 1.00 67.56 304 LEU A O 1
ATOM 2385 N N . ASP A 1 305 ? 24.128 21.890 13.209 1.00 66.38 305 ASP A N 1
ATOM 2386 C CA . ASP A 1 305 ? 23.131 22.195 14.240 1.00 66.38 305 ASP A CA 1
ATOM 2387 C C . ASP A 1 305 ? 23.338 23.634 14.762 1.00 66.38 305 ASP A C 1
ATOM 2389 O O . ASP A 1 305 ? 24.043 23.905 15.735 1.00 66.38 305 ASP A O 1
ATOM 2393 N N . ALA A 1 306 ? 22.796 24.607 14.025 1.00 56.53 306 ALA A N 1
ATOM 2394 C CA . ALA A 1 306 ? 23.054 26.043 14.172 1.00 56.53 306 ALA A CA 1
ATOM 2395 C C . ALA A 1 306 ? 22.347 26.715 15.375 1.00 56.53 306 ALA A C 1
ATOM 2397 O O . ALA A 1 306 ? 21.704 27.754 15.215 1.00 56.53 306 ALA A O 1
ATOM 2398 N N . SER A 1 307 ? 22.457 26.163 16.588 1.00 55.91 307 SER A N 1
ATOM 2399 C CA . SER A 1 307 ? 21.851 26.752 17.800 1.00 55.91 307 SER A CA 1
ATOM 2400 C C . SER A 1 307 ? 22.849 27.223 18.866 1.00 55.91 307 SER A C 1
ATOM 2402 O O . SER A 1 307 ? 22.462 27.458 20.010 1.00 55.91 307 SER A O 1
ATOM 2404 N N . GLY A 1 308 ? 24.125 27.404 18.525 1.00 59.59 308 GLY A N 1
ATOM 2405 C CA . GLY A 1 308 ? 25.134 27.903 19.461 1.00 59.59 308 GLY A CA 1
ATOM 2406 C C . GLY A 1 308 ? 26.467 28.232 18.796 1.00 59.59 308 GLY A C 1
ATOM 2407 O O . GLY A 1 308 ? 26.664 27.960 17.615 1.00 59.59 308 GLY A O 1
ATOM 2408 N N . GLN A 1 309 ? 27.364 28.855 19.565 1.00 55.75 309 GLN A N 1
ATOM 2409 C CA . GLN A 1 309 ? 28.712 29.265 19.157 1.00 55.75 309 GLN A CA 1
ATOM 2410 C C . GLN A 1 309 ? 29.432 28.088 18.472 1.00 55.75 309 GLN A C 1
ATOM 2412 O O . GLN A 1 309 ? 29.684 27.070 19.115 1.00 55.75 309 GLN A O 1
ATOM 2417 N N . GLN A 1 310 ? 29.695 28.202 17.163 1.00 57.97 310 GLN A N 1
ATOM 2418 C CA . GLN A 1 310 ? 30.278 27.111 16.378 1.00 57.97 310 GLN A CA 1
ATOM 2419 C C . GLN A 1 310 ? 31.645 26.726 16.966 1.00 57.97 310 GLN A C 1
ATOM 2421 O O . GLN A 1 310 ? 32.523 27.591 17.039 1.00 57.97 310 GLN A O 1
ATOM 2426 N N . PRO A 1 311 ? 31.847 25.467 17.396 1.00 57.78 311 PRO A N 1
ATOM 2427 C CA . PRO A 1 311 ? 33.148 25.030 17.876 1.00 57.78 311 PRO A CA 1
ATOM 2428 C C . PRO A 1 311 ? 34.137 25.081 16.712 1.00 57.78 311 PRO A C 1
ATOM 2430 O O . PRO A 1 311 ? 33.856 24.572 15.622 1.00 57.78 311 PRO A O 1
ATOM 2433 N N . SER A 1 312 ? 35.295 25.708 16.925 1.00 66.00 312 SER A N 1
ATOM 2434 C CA . SER A 1 312 ? 36.348 25.657 15.919 1.00 66.00 312 SER A CA 1
ATOM 2435 C C . SER A 1 312 ? 36.851 24.216 15.794 1.00 66.00 312 SER A C 1
ATOM 2437 O O . SER A 1 312 ? 36.811 23.434 16.747 1.00 66.00 312 SER A O 1
ATOM 2439 N N . PHE A 1 313 ? 37.348 23.850 14.612 1.00 53.53 313 PHE A N 1
ATOM 2440 C CA . PHE A 1 313 ? 37.928 22.524 14.384 1.00 53.53 313 PHE A CA 1
ATOM 2441 C C . PHE A 1 313 ? 39.066 22.206 15.377 1.00 53.53 313 PHE A C 1
ATOM 2443 O O . PHE A 1 313 ? 39.242 21.052 15.762 1.00 53.53 313 PHE A O 1
ATOM 2450 N N . GLY A 1 314 ? 39.787 23.235 15.845 1.00 66.75 314 GLY A N 1
ATOM 2451 C CA . GLY A 1 314 ? 40.811 23.117 16.886 1.00 66.75 314 GLY A CA 1
ATOM 2452 C C . GLY A 1 314 ? 40.240 22.758 18.261 1.00 66.75 314 GLY A C 1
ATOM 2453 O O . GLY A 1 314 ? 40.715 21.812 18.880 1.00 66.75 314 GLY A O 1
ATOM 2454 N N . ASP A 1 315 ? 39.171 23.432 18.697 1.00 65.25 315 ASP A N 1
ATOM 2455 C CA . ASP A 1 315 ? 38.535 23.170 20.002 1.00 65.25 315 ASP A CA 1
ATOM 2456 C C . ASP A 1 315 ? 37.913 21.766 20.068 1.00 65.25 315 ASP A C 1
ATOM 2458 O O . ASP A 1 315 ? 37.935 21.100 21.105 1.00 65.25 315 ASP A O 1
ATOM 2462 N N . TRP A 1 316 ? 37.373 21.291 18.941 1.00 65.81 316 TRP A N 1
ATOM 2463 C CA . TRP A 1 316 ? 36.816 19.945 18.821 1.00 65.81 316 TRP A CA 1
ATOM 2464 C C . TRP A 1 316 ? 37.904 18.858 18.849 1.00 65.81 316 TRP A C 1
ATOM 2466 O O . TRP A 1 316 ? 37.745 17.843 19.531 1.00 65.81 316 TRP A O 1
ATOM 2476 N N . LEU A 1 317 ? 39.036 19.087 18.171 1.00 62.38 317 LEU A N 1
ATOM 2477 C CA . LEU A 1 317 ? 40.193 18.191 18.233 1.00 62.38 317 LEU A CA 1
ATOM 2478 C C . LEU A 1 317 ? 40.765 18.103 19.651 1.00 62.38 317 LEU A C 1
ATOM 2480 O O . LEU A 1 317 ? 41.025 16.999 20.124 1.00 62.38 317 LEU A O 1
ATOM 2484 N N . ASP A 1 318 ? 40.898 19.224 20.360 1.00 64.56 318 ASP A N 1
ATOM 2485 C CA . ASP A 1 318 ? 41.420 19.246 21.732 1.00 64.56 318 ASP A CA 1
ATOM 2486 C C . ASP A 1 318 ? 40.480 18.541 22.729 1.00 64.56 318 ASP A C 1
ATOM 2488 O O . ASP A 1 318 ? 40.941 17.831 23.628 1.00 64.56 318 ASP A O 1
ATOM 2492 N N . ALA A 1 319 ? 39.160 18.632 22.527 1.00 61.28 319 ALA A N 1
ATOM 2493 C CA . ALA A 1 319 ? 38.163 17.907 23.319 1.00 61.28 319 ALA A CA 1
ATOM 2494 C C . ALA A 1 319 ? 38.161 16.382 23.073 1.00 61.28 319 ALA A C 1
ATOM 2496 O O . ALA A 1 319 ? 37.638 15.618 23.892 1.00 61.28 319 ALA A O 1
ATOM 2497 N N . HIS A 1 320 ? 38.728 15.915 21.956 1.00 55.38 320 HIS A N 1
ATOM 2498 C CA . HIS A 1 320 ? 38.761 14.498 21.564 1.00 55.38 320 HIS A CA 1
ATOM 2499 C C . HIS A 1 320 ? 40.174 13.894 21.500 1.00 55.38 320 HIS A C 1
ATOM 2501 O O . HIS A 1 320 ? 40.321 12.674 21.418 1.00 55.38 320 HIS A O 1
ATOM 2507 N N . ALA A 1 321 ? 41.218 14.703 21.688 1.00 55.38 321 ALA A N 1
ATOM 2508 C CA . ALA A 1 321 ? 42.613 14.273 21.800 1.00 55.38 321 ALA A CA 1
ATOM 2509 C C . ALA A 1 321 ? 42.922 13.472 23.084 1.00 55.38 321 ALA A C 1
ATOM 2511 O O . ALA A 1 321 ? 44.006 12.901 23.225 1.00 55.38 321 ALA A O 1
ATOM 2512 N N . GLY A 1 322 ? 41.969 13.362 24.017 1.00 49.66 322 GLY A N 1
ATOM 2513 C CA . GLY A 1 322 ? 42.140 12.720 25.325 1.00 49.66 322 GLY A CA 1
ATOM 2514 C C . GLY A 1 322 ? 42.455 11.215 25.336 1.00 49.66 322 GLY A C 1
ATOM 2515 O O . GLY A 1 322 ? 42.580 10.651 26.422 1.00 49.66 322 GLY A O 1
ATOM 2516 N N . LYS A 1 323 ? 42.598 10.535 24.189 1.00 47.81 323 LYS A N 1
ATOM 2517 C CA . LYS A 1 323 ? 42.941 9.096 24.143 1.00 47.81 323 LYS A CA 1
ATOM 2518 C C . LYS A 1 323 ? 44.023 8.685 23.142 1.00 47.81 323 LYS A C 1
ATOM 2520 O O . LYS A 1 323 ? 44.306 7.497 23.040 1.00 47.81 323 LYS A O 1
ATOM 2525 N N . ALA A 1 324 ? 44.695 9.622 22.477 1.00 39.75 324 ALA A N 1
ATOM 2526 C CA . ALA A 1 324 ? 45.787 9.292 21.560 1.00 39.75 324 ALA A CA 1
ATOM 2527 C C . ALA A 1 324 ? 47.065 10.049 21.941 1.00 39.75 324 ALA A C 1
ATOM 2529 O O . ALA A 1 324 ? 47.424 11.062 21.347 1.00 39.75 324 ALA A O 1
ATOM 2530 N N . LYS A 1 325 ? 47.794 9.542 22.945 1.00 34.00 325 LYS A N 1
ATOM 2531 C CA . LYS A 1 325 ? 49.207 9.905 23.124 1.00 34.00 325 LYS A CA 1
ATOM 2532 C C . LYS A 1 325 ? 50.016 9.246 22.006 1.00 34.00 325 LYS A C 1
ATOM 2534 O O . LYS A 1 325 ? 50.561 8.164 22.191 1.00 34.00 325 LYS A O 1
ATOM 2539 N N . VAL A 1 326 ? 50.120 9.915 20.863 1.00 35.50 326 VAL A N 1
ATOM 2540 C CA . VAL A 1 326 ? 51.201 9.647 19.911 1.00 35.50 326 VAL A CA 1
ATOM 2541 C C . VAL A 1 326 ? 52.401 10.488 20.340 1.00 35.50 326 VAL A C 1
ATOM 2543 O O . VAL A 1 326 ? 52.345 11.716 20.415 1.00 35.50 326 VAL A O 1
ATOM 2546 N N . SER A 1 327 ? 53.474 9.796 20.712 1.00 31.84 327 SER A N 1
ATOM 2547 C CA . SER A 1 327 ? 54.759 10.384 21.076 1.00 31.84 327 SER A CA 1
ATOM 2548 C C . SER A 1 327 ? 55.356 11.139 19.884 1.00 31.84 327 SER A C 1
ATOM 2550 O O . SER A 1 327 ? 55.473 10.589 18.792 1.00 31.84 327 SER A O 1
ATOM 2552 N N . LYS A 1 328 ? 55.739 12.404 20.092 1.00 37.59 328 LYS A N 1
ATOM 2553 C CA . LYS A 1 328 ? 56.506 13.199 19.121 1.00 37.59 328 LYS A CA 1
ATOM 2554 C C . LYS A 1 328 ? 57.984 12.792 19.152 1.00 37.59 328 LYS A C 1
ATOM 2556 O O . LYS A 1 328 ? 58.567 12.706 20.231 1.00 37.59 328 LYS A O 1
ATOM 2561 N N . PRO A 1 329 ? 58.637 12.802 17.986 1.00 34.31 329 PRO A N 1
ATOM 2562 C CA . PRO A 1 329 ? 59.814 13.647 17.785 1.00 34.31 329 PRO A CA 1
ATOM 2563 C C . PRO A 1 329 ? 59.531 14.547 16.567 1.00 34.31 329 PRO A C 1
ATOM 2565 O O . PRO A 1 329 ? 58.907 14.127 15.609 1.00 34.31 329 PRO A O 1
ATOM 2568 N N . GLY A 1 330 ? 59.806 15.842 16.534 1.00 30.25 330 GLY A N 1
ATOM 2569 C CA . GLY A 1 330 ? 61.072 16.530 16.738 1.00 30.25 330 GLY A CA 1
ATOM 2570 C C . GLY A 1 330 ? 61.052 17.727 15.766 1.00 30.25 330 GLY A C 1
ATOM 2571 O O . GLY A 1 330 ? 60.482 17.652 14.685 1.00 30.25 330 GLY A O 1
ATOM 2572 N N . LYS A 1 331 ? 61.572 18.870 16.208 1.00 35.97 331 LYS A N 1
ATOM 2573 C CA . LYS A 1 331 ? 61.386 20.228 15.654 1.00 35.97 331 LYS A CA 1
ATOM 2574 C C . LYS A 1 331 ? 61.926 20.460 14.226 1.00 35.97 331 LYS A C 1
ATOM 2576 O O . LYS A 1 331 ? 63.021 19.999 13.926 1.00 35.97 331 LYS A O 1
ATOM 2581 N N . ARG A 1 332 ? 61.272 21.375 13.483 1.00 30.91 332 ARG A N 1
ATOM 2582 C CA . ARG A 1 332 ? 61.818 22.583 12.784 1.00 30.91 332 ARG A CA 1
ATOM 2583 C C . ARG A 1 332 ? 60.623 23.368 12.187 1.00 30.91 332 ARG A C 1
ATOM 2585 O O . ARG A 1 332 ? 59.880 22.799 11.410 1.00 30.91 332 ARG A O 1
ATOM 2592 N N . ALA A 1 333 ? 60.183 24.498 12.754 1.00 35.78 333 ALA A N 1
ATOM 2593 C CA . ALA A 1 333 ? 60.692 25.881 12.664 1.00 35.78 333 ALA A CA 1
ATOM 2594 C C . ALA A 1 333 ? 60.396 26.588 11.316 1.00 35.78 333 ALA A C 1
ATOM 2596 O O . ALA A 1 333 ? 61.024 26.254 10.319 1.00 35.78 333 ALA A O 1
ATOM 2597 N N . GLY A 1 334 ? 59.508 27.603 11.341 1.00 30.19 334 GLY A N 1
ATOM 2598 C CA . GLY A 1 334 ? 59.367 28.644 10.302 1.00 30.19 334 GLY A CA 1
ATOM 2599 C C . GLY A 1 334 ? 57.934 29.159 10.038 1.00 30.19 334 GLY A C 1
ATOM 2600 O O . GLY A 1 334 ? 57.234 28.586 9.220 1.00 30.19 334 GLY A O 1
ATOM 2601 N N . LEU A 1 335 ? 57.524 30.237 10.722 1.00 34.72 335 LEU A N 1
ATOM 2602 C CA . LEU A 1 335 ? 56.375 31.144 10.440 1.00 34.72 335 LEU A CA 1
ATOM 2603 C C . LEU A 1 335 ? 56.660 32.057 9.206 1.00 34.72 335 LEU A C 1
ATOM 2605 O O . LEU A 1 335 ? 57.813 32.037 8.774 1.00 34.72 335 LEU A O 1
ATOM 2609 N N . PRO A 1 336 ? 55.760 32.962 8.719 1.00 42.53 336 PRO A N 1
ATOM 2610 C CA . PRO A 1 336 ? 54.369 33.260 9.107 1.00 42.53 336 PRO A CA 1
ATOM 2611 C C . PRO A 1 336 ? 53.346 33.346 7.937 1.00 42.53 336 PRO A C 1
ATOM 2613 O O . PRO A 1 336 ? 53.676 33.327 6.759 1.00 42.53 336 PRO A O 1
ATOM 2616 N N . THR A 1 337 ? 52.083 33.479 8.346 1.00 45.56 337 THR A N 1
ATOM 2617 C CA . THR A 1 337 ? 50.876 33.966 7.650 1.00 45.56 337 THR A CA 1
ATOM 2618 C C . THR A 1 337 ? 51.056 34.859 6.418 1.00 45.56 337 THR A C 1
ATOM 2620 O O . THR A 1 337 ? 51.649 35.930 6.527 1.00 45.56 337 THR A O 1
ATOM 2623 N N . GLU A 1 338 ? 50.323 34.543 5.347 1.00 30.09 338 GLU A N 1
ATOM 2624 C CA . GLU A 1 338 ? 49.705 35.568 4.505 1.00 30.09 338 GLU A CA 1
ATOM 2625 C C . GLU A 1 338 ? 48.312 35.130 4.033 1.00 30.09 338 GLU A C 1
ATOM 2627 O O . GLU A 1 338 ? 48.057 33.997 3.632 1.00 30.09 338 GLU A O 1
ATOM 2632 N N . THR A 1 339 ? 47.395 36.069 4.196 1.00 46.78 339 THR A N 1
ATOM 2633 C CA . THR A 1 339 ? 45.995 36.080 3.795 1.00 46.78 339 THR A CA 1
ATOM 2634 C C . THR A 1 339 ? 45.812 35.845 2.297 1.00 46.78 339 THR A C 1
ATOM 2636 O O . THR A 1 339 ? 46.422 36.551 1.501 1.00 46.78 339 THR A O 1
ATOM 2639 N N . ALA A 1 340 ? 44.869 34.989 1.903 1.00 32.88 340 ALA A N 1
ATOM 2640 C CA . ALA A 1 340 ? 44.231 35.099 0.593 1.00 32.88 340 ALA A CA 1
ATOM 2641 C C . ALA A 1 340 ? 42.755 34.701 0.691 1.00 32.88 340 ALA A C 1
ATOM 2643 O O . ALA A 1 340 ? 42.395 33.554 0.946 1.00 32.88 340 ALA A O 1
ATOM 2644 N N . GLN A 1 341 ? 41.914 35.718 0.546 1.00 35.69 341 GLN A N 1
ATOM 2645 C CA . GLN A 1 341 ? 40.471 35.636 0.395 1.00 35.69 341 GLN A CA 1
ATOM 2646 C C . GLN A 1 341 ? 40.088 34.976 -0.945 1.00 35.69 341 GLN A C 1
ATOM 2648 O O . GLN A 1 341 ? 40.786 35.146 -1.936 1.00 35.69 341 GLN A O 1
ATOM 2653 N N . LEU A 1 342 ? 38.932 34.298 -0.933 1.00 31.39 342 LEU A N 1
ATOM 2654 C CA . LEU A 1 342 ? 37.893 34.217 -1.979 1.00 31.39 342 LEU A CA 1
ATOM 2655 C C . LEU A 1 342 ? 38.311 34.197 -3.463 1.00 31.39 342 LEU A C 1
ATOM 2657 O O . LEU A 1 342 ? 38.724 35.214 -4.006 1.00 31.39 342 LEU A O 1
ATOM 2661 N N . THR A 1 343 ? 37.896 33.156 -4.192 1.00 29.47 343 THR A N 1
ATOM 2662 C CA . THR A 1 343 ? 36.813 33.285 -5.195 1.00 29.47 343 THR A CA 1
ATOM 2663 C C . THR A 1 343 ? 36.338 31.911 -5.669 1.00 29.47 343 THR A C 1
ATOM 2665 O O . THR A 1 343 ? 37.139 31.039 -5.988 1.00 29.47 343 THR A O 1
ATOM 2668 N N . PHE A 1 344 ? 35.017 31.730 -5.686 1.00 31.42 344 PHE A N 1
ATOM 2669 C CA . PHE A 1 344 ? 34.345 30.641 -6.389 1.00 31.42 344 PHE A CA 1
ATOM 2670 C C . PHE A 1 344 ? 34.259 30.988 -7.879 1.00 31.42 344 PHE A C 1
ATOM 2672 O O . PHE A 1 344 ? 33.867 32.107 -8.217 1.00 31.42 344 PHE A O 1
ATOM 2679 N N . PHE A 1 345 ? 34.557 30.008 -8.727 1.00 42.28 345 PHE A N 1
ATOM 2680 C CA . PHE A 1 345 ? 33.958 29.843 -10.048 1.00 42.28 345 PHE A CA 1
ATOM 2681 C C . PHE A 1 345 ? 33.395 28.432 -10.141 1.00 42.28 345 PHE A C 1
ATOM 2683 O O . PHE A 1 345 ? 34.072 27.510 -9.627 1.00 42.28 345 PHE A O 1
#